Protein AF-X1N7V7-F1 (afdb_monomer_lite)

Structure (mmCIF, N/CA/C/O backbone):
data_AF-X1N7V7-F1
#
_entry.id   AF-X1N7V7-F1
#
loop_
_atom_site.group_PDB
_atom_site.id
_atom_site.type_symbol
_atom_site.label_atom_id
_atom_site.label_alt_id
_atom_site.label_comp_id
_atom_site.label_asym_id
_atom_site.label_entity_id
_atom_site.label_seq_id
_atom_site.pdbx_PDB_ins_code
_atom_site.Cartn_x
_atom_site.Cartn_y
_atom_site.Cartn_z
_atom_site.occupancy
_atom_site.B_iso_or_equiv
_atom_site.auth_seq_id
_atom_site.auth_comp_id
_atom_site.auth_asym_id
_atom_site.auth_atom_id
_atom_site.pdbx_PDB_model_num
ATOM 1 N N . ASP A 1 1 ? 6.255 -17.103 -3.321 1.00 76.69 1 ASP A N 1
ATOM 2 C CA . ASP A 1 1 ? 5.155 -18.039 -3.641 1.00 76.69 1 ASP A CA 1
ATOM 3 C C . ASP A 1 1 ? 4.016 -17.219 -4.259 1.00 76.69 1 ASP A C 1
ATOM 5 O O . ASP A 1 1 ? 3.891 -16.052 -3.914 1.00 76.69 1 ASP A O 1
ATOM 9 N N . LYS A 1 2 ? 3.243 -17.764 -5.205 1.00 82.75 2 LYS A N 1
ATOM 10 C CA . LYS A 1 2 ? 2.099 -17.070 -5.831 1.00 82.75 2 LYS A CA 1
ATOM 11 C C . LYS A 1 2 ? 0.850 -17.047 -4.941 1.00 82.75 2 LYS A C 1
ATOM 13 O O . LYS A 1 2 ? -0.044 -16.240 -5.190 1.00 82.75 2 LYS A O 1
ATOM 18 N N . ASP A 1 3 ? 0.791 -17.937 -3.947 1.00 85.50 3 ASP A N 1
ATOM 19 C CA . ASP A 1 3 ? -0.371 -18.154 -3.079 1.00 85.50 3 ASP A CA 1
ATOM 20 C C . ASP A 1 3 ? -0.226 -17.512 -1.686 1.00 85.50 3 ASP A C 1
ATOM 22 O O . ASP A 1 3 ? -1.199 -17.449 -0.930 1.00 85.50 3 ASP A O 1
ATOM 26 N N . THR A 1 4 ? 0.963 -17.002 -1.344 1.00 83.12 4 THR A N 1
ATOM 27 C CA . THR A 1 4 ? 1.256 -16.399 -0.033 1.00 83.12 4 THR A CA 1
ATOM 28 C C . THR A 1 4 ? 2.066 -15.117 -0.164 1.00 83.12 4 THR A C 1
ATOM 30 O O . THR A 1 4 ? 3.025 -15.069 -0.935 1.00 83.12 4 THR A O 1
ATOM 33 N N . TYR A 1 5 ? 1.725 -14.103 0.627 1.00 81.88 5 TYR A N 1
ATOM 34 C CA . TYR A 1 5 ? 2.574 -12.931 0.810 1.00 81.88 5 TYR A CA 1
ATOM 35 C C . TYR A 1 5 ? 3.387 -13.104 2.096 1.00 81.88 5 TYR A C 1
ATOM 37 O O . TYR A 1 5 ? 2.811 -13.330 3.162 1.00 81.88 5 TYR A O 1
ATOM 45 N N . THR A 1 6 ? 4.711 -13.039 1.990 1.00 79.56 6 THR A N 1
ATOM 46 C CA . THR A 1 6 ? 5.654 -13.205 3.104 1.00 79.56 6 THR A CA 1
ATOM 47 C C . THR A 1 6 ? 6.371 -11.894 3.402 1.00 79.56 6 THR A C 1
ATOM 49 O O . THR A 1 6 ? 6.507 -11.034 2.529 1.00 79.56 6 THR A O 1
ATOM 52 N N . ALA A 1 7 ? 6.816 -11.735 4.644 1.00 70.31 7 ALA A N 1
ATOM 53 C CA . ALA A 1 7 ? 7.707 -10.663 5.056 1.00 70.31 7 ALA A CA 1
ATOM 54 C C . ALA A 1 7 ? 8.933 -11.268 5.746 1.00 70.31 7 ALA A C 1
ATOM 56 O O . ALA A 1 7 ? 8.803 -12.187 6.555 1.00 70.31 7 ALA A O 1
ATOM 57 N N . ASP A 1 8 ? 10.114 -10.730 5.445 1.00 63.16 8 ASP A N 1
ATOM 58 C CA . ASP A 1 8 ? 11.333 -11.056 6.180 1.00 63.16 8 ASP A CA 1
ATOM 59 C C . ASP A 1 8 ? 11.318 -10.322 7.522 1.00 63.16 8 ASP A C 1
ATOM 61 O O . ASP A 1 8 ? 11.679 -9.145 7.626 1.00 63.16 8 ASP A O 1
ATOM 65 N N . ILE A 1 9 ? 10.881 -11.017 8.569 1.00 53.69 9 ILE A N 1
ATOM 66 C CA . ILE A 1 9 ? 10.891 -10.496 9.934 1.00 53.69 9 ILE A CA 1
ATOM 67 C C . ILE A 1 9 ? 12.005 -11.224 10.680 1.00 53.69 9 ILE A C 1
ATOM 69 O O . ILE A 1 9 ? 11.963 -12.430 10.886 1.00 53.69 9 ILE A O 1
ATOM 73 N N . ALA A 1 10 ? 13.043 -10.484 11.076 1.00 52.00 10 ALA A N 1
ATOM 74 C CA . ALA A 1 10 ? 14.159 -11.019 11.863 1.00 52.00 10 ALA A CA 1
ATOM 75 C C . ALA A 1 10 ? 14.875 -12.243 11.237 1.00 52.00 10 ALA A C 1
ATOM 77 O O . ALA A 1 10 ? 15.351 -13.117 11.961 1.00 52.00 10 ALA A O 1
ATOM 78 N N . LYS A 1 11 ? 15.013 -12.271 9.900 1.00 56.81 11 LYS A N 1
ATOM 79 C CA . LYS A 1 11 ? 15.622 -13.373 9.118 1.00 56.81 11 LYS A CA 1
ATOM 80 C C . LYS A 1 11 ? 14.835 -14.691 9.161 1.00 56.81 11 LYS A C 1
ATOM 82 O O . LYS A 1 11 ? 15.409 -15.757 8.937 1.00 56.81 11 LYS A O 1
ATOM 87 N N . VAL A 1 12 ? 13.542 -14.614 9.458 1.00 54.19 12 VAL A N 1
ATOM 88 C CA . VAL A 1 12 ? 12.586 -15.706 9.297 1.00 54.19 12 VAL A CA 1
ATOM 89 C C . VAL A 1 12 ? 11.527 -15.233 8.305 1.00 54.19 12 VAL A C 1
ATOM 91 O O . VAL A 1 12 ? 10.950 -14.158 8.477 1.00 54.19 12 VAL A O 1
ATOM 94 N N . GLU A 1 13 ? 11.292 -16.020 7.255 1.00 63.19 13 GLU A N 1
ATOM 95 C CA . GLU A 1 13 ? 10.166 -15.786 6.352 1.00 63.19 13 GLU A CA 1
ATOM 96 C C . GLU A 1 13 ? 8.872 -16.152 7.085 1.00 63.19 13 GLU A C 1
ATOM 98 O O . GLU A 1 13 ? 8.526 -17.330 7.206 1.00 63.19 13 GLU A O 1
ATOM 103 N N . ASP A 1 14 ? 8.151 -15.138 7.561 1.00 71.81 14 ASP A N 1
ATOM 104 C CA . ASP A 1 14 ? 6.808 -15.309 8.104 1.00 71.81 14 ASP A CA 1
ATOM 105 C C . ASP A 1 14 ? 5.765 -14.918 7.055 1.00 71.81 14 ASP A C 1
ATOM 107 O O . ASP A 1 14 ? 5.885 -13.932 6.319 1.00 71.81 14 ASP A O 1
ATOM 111 N N . TRP A 1 15 ? 4.711 -15.725 6.965 1.00 73.44 15 TRP A N 1
ATOM 112 C CA . TRP A 1 15 ? 3.574 -15.438 6.102 1.00 73.44 15 TRP A CA 1
ATOM 113 C C . TRP A 1 15 ? 2.714 -14.345 6.738 1.00 73.44 15 TRP A C 1
ATOM 115 O O . TRP A 1 15 ? 2.350 -14.422 7.907 1.00 73.44 15 TRP A O 1
ATOM 125 N N . VAL A 1 16 ? 2.361 -13.337 5.945 1.00 81.75 16 VAL A N 1
ATOM 126 C CA . VAL A 1 16 ? 1.455 -12.262 6.364 1.00 81.75 16 VAL A CA 1
ATOM 127 C C . VAL A 1 16 ? 0.010 -12.673 6.088 1.00 81.75 16 VAL A C 1
ATOM 129 O O . VAL A 1 16 ? -0.838 -12.566 6.967 1.00 81.75 16 VAL A O 1
ATOM 132 N N . PHE A 1 17 ? -0.274 -13.169 4.877 1.00 85.69 17 PHE A N 1
ATOM 133 C CA . PHE A 1 17 ? -1.587 -13.698 4.487 1.00 85.69 17 PHE A CA 1
ATOM 134 C C . PHE A 1 17 ? -1.498 -14.593 3.242 1.00 85.69 17 PHE A C 1
ATOM 136 O O . PHE A 1 17 ? -0.482 -14.617 2.533 1.00 85.69 17 PHE A O 1
ATOM 143 N N . ARG A 1 18 ? -2.574 -15.342 2.978 1.00 91.44 18 ARG A N 1
ATOM 144 C CA . ARG A 1 18 ? -2.700 -16.285 1.856 1.00 91.44 18 ARG A CA 1
ATOM 145 C C . ARG A 1 18 ? -3.931 -15.981 1.014 1.00 91.44 18 ARG A C 1
ATOM 147 O O . ARG A 1 18 ? -4.792 -15.199 1.411 1.00 91.44 18 ARG A O 1
ATOM 154 N N . THR A 1 19 ? -4.054 -16.663 -0.120 1.00 90.31 19 THR A N 1
ATOM 155 C CA . THR A 1 19 ? -5.251 -16.606 -0.979 1.00 90.31 19 THR A CA 1
ATOM 156 C C . THR A 1 19 ? -6.552 -16.969 -0.254 1.00 90.31 19 THR A C 1
ATOM 158 O O . THR A 1 19 ? -7.616 -16.534 -0.686 1.00 90.31 19 THR A O 1
ATOM 161 N N . THR A 1 20 ? -6.490 -17.720 0.850 1.00 88.75 20 THR A N 1
ATOM 162 C CA . THR A 1 20 ? -7.652 -18.074 1.683 1.00 88.75 20 THR A CA 1
ATOM 163 C C . THR A 1 20 ? -8.080 -16.985 2.667 1.00 88.75 20 THR A C 1
ATOM 165 O O . THR A 1 20 ? -9.215 -17.031 3.128 1.00 88.75 20 THR A O 1
ATOM 168 N N . ASP A 1 21 ? -7.214 -16.005 2.947 1.00 90.50 21 ASP A N 1
ATOM 169 C CA . ASP A 1 21 ? -7.359 -15.043 4.056 1.00 90.50 21 ASP A CA 1
ATOM 170 C C . ASP A 1 21 ? -7.295 -13.588 3.544 1.00 90.50 21 ASP A C 1
ATOM 172 O O . ASP A 1 21 ? -6.737 -12.690 4.175 1.00 90.50 21 ASP A O 1
ATOM 176 N N . CYS A 1 22 ? -7.781 -13.359 2.320 1.00 91.81 22 CYS A N 1
ATOM 177 C CA . CYS A 1 22 ? -7.701 -12.059 1.645 1.00 91.81 22 CYS A CA 1
ATOM 178 C C . CYS A 1 22 ? -8.808 -11.067 2.050 1.00 91.81 22 CYS A C 1
ATOM 180 O O . CYS A 1 22 ? -8.773 -9.913 1.622 1.00 91.81 22 CYS A O 1
ATOM 182 N N . ASP A 1 23 ? -9.772 -11.476 2.876 1.00 89.12 23 ASP A N 1
ATOM 183 C CA . ASP A 1 23 ? -10.844 -10.622 3.409 1.00 89.12 23 ASP A CA 1
ATOM 184 C C . ASP A 1 23 ? -10.307 -9.466 4.268 1.00 89.12 23 ASP A C 1
ATOM 186 O O . ASP A 1 23 ? -10.900 -8.387 4.299 1.00 89.12 23 ASP A O 1
ATOM 190 N N . ILE A 1 24 ? -9.116 -9.626 4.853 1.00 88.12 24 ILE A N 1
ATOM 191 C CA . ILE A 1 24 ? -8.388 -8.552 5.548 1.00 88.12 24 ILE A CA 1
ATOM 192 C C . ILE A 1 24 ? -8.098 -7.331 4.646 1.00 88.12 24 ILE A C 1
ATOM 194 O O . ILE A 1 24 ? -7.828 -6.237 5.147 1.00 88.12 24 ILE A O 1
ATOM 198 N N . LEU A 1 25 ? -8.141 -7.506 3.318 1.00 94.06 25 LEU A N 1
ATOM 199 C CA . LEU A 1 25 ? -7.915 -6.466 2.307 1.00 94.06 25 LEU A CA 1
ATOM 200 C C . LEU A 1 25 ? -9.215 -5.957 1.659 1.00 94.06 25 LEU A C 1
ATOM 202 O O . LEU A 1 25 ? -9.161 -5.146 0.729 1.00 94.06 25 LEU A O 1
ATOM 206 N N . ALA A 1 26 ? -10.383 -6.378 2.149 1.00 90.31 26 ALA A N 1
ATOM 207 C CA . ALA A 1 26 ? -11.662 -5.877 1.665 1.00 90.31 26 ALA A CA 1
ATOM 208 C C . ALA A 1 26 ? -11.757 -4.344 1.804 1.00 90.31 26 ALA A C 1
ATOM 210 O O . ALA A 1 26 ? -11.342 -3.754 2.806 1.00 90.31 26 ALA A O 1
ATOM 211 N N . GLY A 1 27 ? -12.282 -3.674 0.775 1.00 91.69 27 GLY A N 1
ATOM 212 C CA . GLY A 1 27 ? -12.404 -2.214 0.744 1.00 91.69 27 GLY A CA 1
ATOM 213 C C . GLY A 1 27 ? -11.070 -1.464 0.616 1.00 91.69 27 GLY A C 1
ATOM 214 O O . GLY A 1 27 ? -11.025 -0.259 0.867 1.00 91.69 27 GLY A O 1
ATOM 215 N N . ARG A 1 28 ? -9.971 -2.140 0.254 1.00 94.06 28 ARG A N 1
ATOM 216 C CA . ARG A 1 28 ? -8.642 -1.523 0.098 1.00 94.06 28 ARG A CA 1
ATOM 217 C C . ARG A 1 28 ? -8.187 -1.481 -1.359 1.00 94.06 28 ARG A C 1
ATOM 219 O O . ARG A 1 28 ? -8.555 -2.330 -2.165 1.00 94.06 28 ARG A O 1
ATOM 226 N N . ILE A 1 29 ? -7.342 -0.498 -1.669 1.00 96.38 29 ILE A N 1
ATOM 227 C CA . ILE A 1 29 ? -6.430 -0.555 -2.815 1.00 96.38 29 ILE A CA 1
ATOM 228 C C . ILE A 1 29 ? -5.146 -1.218 -2.314 1.00 96.38 29 ILE A C 1
ATOM 230 O O . ILE A 1 29 ? -4.542 -0.723 -1.360 1.00 96.38 29 ILE A O 1
ATOM 234 N N . THR A 1 30 ? -4.727 -2.315 -2.937 1.00 96.56 30 THR A N 1
ATOM 235 C CA . THR A 1 30 ? -3.559 -3.093 -2.505 1.00 96.56 30 THR A CA 1
ATOM 236 C C . THR A 1 30 ? -2.459 -3.055 -3.556 1.00 96.56 30 THR A C 1
ATOM 238 O O . THR A 1 30 ? -2.687 -3.379 -4.716 1.00 96.56 30 THR A O 1
ATOM 241 N N . TYR A 1 31 ? -1.241 -2.717 -3.140 1.00 96.69 31 TYR A N 1
ATOM 242 C CA . TYR A 1 31 ? -0.038 -2.869 -3.952 1.00 96.69 31 TYR A CA 1
ATOM 243 C C . TYR A 1 31 ? 0.912 -3.853 -3.277 1.00 96.69 31 TYR A C 1
ATOM 245 O O . TYR A 1 31 ? 1.258 -3.653 -2.113 1.00 96.69 31 TYR A O 1
ATOM 253 N N . LEU A 1 32 ? 1.331 -4.894 -3.998 1.00 94.94 32 LEU A N 1
ATOM 254 C CA . LEU A 1 32 ? 2.338 -5.847 -3.531 1.00 94.94 32 LEU A CA 1
ATOM 255 C C . LEU A 1 32 ? 3.550 -5.803 -4.468 1.00 94.94 32 LEU A C 1
ATOM 257 O O . LEU A 1 32 ? 3.508 -6.337 -5.579 1.00 94.94 32 LEU A O 1
ATOM 261 N N . LEU A 1 33 ? 4.648 -5.202 -4.002 1.00 93.38 33 LEU A N 1
ATOM 262 C CA . LEU A 1 33 ? 5.953 -5.275 -4.664 1.00 93.38 33 LEU A CA 1
ATOM 263 C C . LEU A 1 33 ? 6.592 -6.636 -4.362 1.00 93.38 33 LEU A C 1
ATOM 265 O O . LEU A 1 33 ? 7.478 -6.762 -3.524 1.00 93.38 33 LEU A O 1
ATOM 269 N N . SER A 1 34 ? 6.061 -7.685 -4.983 1.00 89.94 34 SER A N 1
ATOM 270 C CA . SER A 1 34 ? 6.563 -9.046 -4.819 1.00 89.94 34 SER A CA 1
ATOM 271 C C . SER A 1 34 ? 6.215 -9.914 -6.025 1.00 89.94 34 SER A C 1
ATOM 273 O O . SER A 1 34 ? 5.196 -9.712 -6.700 1.00 89.94 34 SER A O 1
ATOM 275 N N . CYS A 1 35 ? 7.085 -10.887 -6.288 1.00 92.94 35 CYS A N 1
ATOM 276 C CA . CYS A 1 35 ? 7.010 -11.794 -7.424 1.00 92.94 35 CYS A CA 1
ATOM 277 C C . CYS A 1 35 ? 5.688 -12.562 -7.456 1.00 92.94 35 CYS A C 1
ATOM 279 O O . CYS A 1 35 ? 5.247 -13.086 -6.435 1.00 92.94 35 CYS A O 1
ATOM 281 N N . LEU A 1 36 ? 5.118 -12.727 -8.654 1.00 95.12 36 LEU A N 1
ATOM 282 C CA . LEU A 1 36 ? 3.989 -13.629 -8.934 1.00 95.12 36 LEU A CA 1
ATOM 283 C C . LEU A 1 36 ? 2.695 -13.334 -8.161 1.00 95.12 36 LEU A C 1
ATOM 285 O O . LEU A 1 36 ? 1.718 -14.072 -8.307 1.00 95.12 36 LEU A O 1
ATOM 289 N N . THR A 1 37 ? 2.650 -12.268 -7.363 1.00 95.81 37 THR A N 1
ATOM 290 C CA . THR A 1 37 ? 1.481 -11.944 -6.544 1.00 95.81 37 THR A CA 1
ATOM 291 C C . THR A 1 37 ? 0.251 -11.666 -7.404 1.00 95.81 37 THR A C 1
ATOM 293 O O . THR A 1 37 ? -0.861 -11.963 -6.981 1.00 95.81 37 THR A O 1
ATOM 296 N N . ALA A 1 38 ? 0.411 -11.215 -8.651 1.00 97.06 38 ALA A N 1
ATOM 297 C CA . ALA A 1 38 ? -0.727 -10.971 -9.535 1.00 97.06 38 ALA A CA 1
ATOM 298 C C . ALA A 1 38 ? -1.298 -12.249 -10.176 1.00 97.06 38 ALA A C 1
ATOM 300 O O . ALA A 1 38 ? -2.309 -12.171 -10.870 1.00 97.06 38 ALA A O 1
ATOM 301 N N . VAL A 1 39 ? -0.671 -13.415 -9.968 1.00 97.06 39 VAL A N 1
ATOM 302 C CA . VAL A 1 39 ? -1.127 -14.689 -10.549 1.00 97.06 39 VAL A CA 1
ATOM 303 C C . VAL A 1 39 ? -2.336 -15.236 -9.790 1.00 97.06 39 VAL A C 1
ATOM 305 O O . VAL A 1 39 ? -3.367 -15.480 -10.407 1.00 97.06 39 VAL A O 1
ATOM 308 N N . ASN A 1 40 ? -2.219 -15.406 -8.467 1.00 96.88 40 ASN A N 1
ATOM 309 C CA . ASN A 1 40 ? -3.276 -15.993 -7.633 1.00 96.88 40 ASN A CA 1
ATOM 310 C C . ASN A 1 40 ? -3.741 -15.046 -6.515 1.00 96.88 40 ASN A C 1
ATOM 312 O O . ASN A 1 40 ? -4.946 -14.865 -6.341 1.00 96.88 40 ASN A O 1
ATOM 316 N N . LEU A 1 41 ? -2.814 -14.403 -5.793 1.00 95.62 41 LEU A N 1
ATOM 317 C CA . LEU A 1 41 ? -3.152 -13.465 -4.713 1.00 95.62 41 LEU A CA 1
ATOM 318 C C . LEU A 1 41 ? -3.950 -12.254 -5.198 1.00 95.62 41 LEU A C 1
ATOM 320 O O . LEU A 1 41 ? -4.987 -11.956 -4.623 1.00 95.62 41 LEU A O 1
ATOM 324 N N . GLY A 1 42 ? -3.518 -11.579 -6.263 1.00 97.38 42 GLY A N 1
ATOM 325 C CA . GLY A 1 42 ? -4.223 -10.426 -6.828 1.00 97.38 42 GLY A CA 1
ATOM 326 C C . GLY A 1 42 ? -5.695 -10.733 -7.132 1.00 97.38 42 GLY A C 1
ATOM 327 O O . GLY A 1 42 ? -6.573 -10.043 -6.611 1.00 97.38 42 GLY A O 1
ATOM 328 N N . PRO A 1 43 ? -5.999 -11.796 -7.903 1.00 98.44 43 PRO A N 1
ATOM 329 C CA . PRO A 1 43 ? -7.373 -12.247 -8.111 1.00 98.44 43 PRO A CA 1
ATOM 330 C C . PRO A 1 43 ? -8.120 -12.602 -6.817 1.00 98.44 43 PRO A C 1
ATOM 332 O O . PRO A 1 43 ? -9.287 -12.234 -6.684 1.00 98.44 43 PRO A O 1
ATOM 335 N N . ALA A 1 44 ? -7.470 -13.272 -5.858 1.00 97.50 44 ALA A N 1
ATOM 336 C CA . ALA A 1 44 ? -8.080 -13.618 -4.571 1.00 97.50 44 ALA A CA 1
ATOM 337 C C . ALA A 1 44 ? -8.443 -12.375 -3.736 1.00 97.50 44 ALA A C 1
ATOM 339 O O . ALA A 1 44 ? -9.518 -12.332 -3.146 1.00 97.50 44 ALA A O 1
ATOM 340 N N . ILE A 1 45 ? -7.605 -11.334 -3.753 1.00 97.62 45 ILE A N 1
ATOM 341 C CA . ILE A 1 45 ? -7.861 -10.043 -3.095 1.00 97.62 45 ILE A CA 1
ATOM 342 C C . ILE A 1 45 ? -9.103 -9.373 -3.679 1.00 97.62 45 ILE A C 1
ATOM 344 O O . ILE A 1 45 ? -9.980 -8.941 -2.932 1.00 97.62 45 ILE A O 1
ATOM 348 N N . ILE A 1 46 ? -9.212 -9.319 -5.009 1.00 98.19 46 ILE A N 1
ATOM 349 C CA . ILE A 1 46 ? -10.395 -8.749 -5.667 1.00 98.19 46 ILE A CA 1
ATOM 350 C C . ILE A 1 46 ? -11.646 -9.578 -5.346 1.00 98.19 46 ILE A C 1
ATOM 352 O O . ILE A 1 46 ? -12.682 -9.016 -4.995 1.00 98.19 46 ILE A O 1
ATOM 356 N N . ALA A 1 47 ? -11.551 -10.910 -5.397 1.00 96.56 47 ALA A N 1
ATOM 357 C CA . ALA A 1 47 ? -12.659 -11.802 -5.054 1.00 96.56 47 ALA A CA 1
ATOM 358 C C . ALA A 1 47 ? -13.117 -11.660 -3.589 1.00 96.56 47 ALA A C 1
ATOM 360 O O . ALA A 1 47 ? -14.306 -11.802 -3.310 1.00 96.56 47 ALA A O 1
ATOM 361 N N . ALA A 1 48 ? -12.200 -11.338 -2.674 1.00 94.38 48 ALA A N 1
ATOM 362 C CA . ALA A 1 48 ? -12.486 -11.091 -1.262 1.00 94.38 48 ALA A CA 1
ATOM 363 C C . ALA A 1 48 ? -13.017 -9.670 -0.968 1.00 94.38 48 ALA A C 1
ATOM 365 O O . ALA A 1 48 ? -13.249 -9.329 0.189 1.00 94.38 48 ALA A O 1
ATOM 366 N N . GLY A 1 49 ? -13.236 -8.839 -1.994 1.00 93.06 49 GLY A N 1
ATOM 367 C CA . GLY A 1 49 ? -13.815 -7.499 -1.854 1.00 93.06 49 GLY A CA 1
ATOM 368 C C . GLY A 1 49 ? -12.801 -6.353 -1.831 1.00 93.06 49 GLY A C 1
ATOM 369 O O . GLY A 1 49 ? -13.156 -5.240 -1.438 1.00 93.06 49 GLY A O 1
ATOM 370 N N . GLY A 1 50 ? -11.547 -6.585 -2.229 1.00 96.62 50 GLY A N 1
ATOM 371 C CA . GLY A 1 50 ? -10.590 -5.510 -2.499 1.00 96.62 50 GLY A CA 1
ATOM 372 C C . GLY A 1 50 ? -11.077 -4.593 -3.631 1.00 96.62 50 GLY A C 1
ATOM 373 O O . GLY A 1 50 ? -11.656 -5.059 -4.611 1.00 96.62 50 GLY A O 1
ATOM 374 N N . ILE A 1 51 ? -10.840 -3.284 -3.506 1.00 97.00 51 ILE A N 1
ATOM 375 C CA . ILE A 1 51 ? -11.264 -2.278 -4.498 1.00 97.00 51 ILE A CA 1
ATOM 376 C C . ILE A 1 51 ? -10.444 -2.429 -5.780 1.00 97.00 51 ILE A C 1
ATOM 378 O O . ILE A 1 51 ? -10.984 -2.500 -6.884 1.00 97.00 51 ILE A O 1
ATOM 382 N N . ALA A 1 52 ? -9.125 -2.458 -5.619 1.00 98.25 52 ALA A N 1
ATOM 383 C CA . ALA A 1 52 ? -8.174 -2.571 -6.709 1.00 98.25 52 ALA A CA 1
ATOM 384 C C . ALA A 1 52 ? -6.881 -3.211 -6.212 1.00 98.25 52 ALA A C 1
ATOM 386 O O . ALA A 1 52 ? -6.531 -3.114 -5.034 1.00 98.25 52 ALA A O 1
ATOM 387 N N . TYR A 1 53 ? -6.156 -3.835 -7.126 1.00 98.38 53 TYR A N 1
ATOM 388 C CA . TYR A 1 53 ? -4.890 -4.492 -6.848 1.00 98.38 53 TYR A CA 1
ATOM 389 C C . TYR A 1 53 ? -3.859 -4.118 -7.914 1.00 98.38 53 TYR A C 1
ATOM 391 O O . TYR A 1 53 ? -4.209 -4.030 -9.090 1.00 98.38 53 TYR A O 1
ATOM 399 N N . ALA A 1 54 ? -2.596 -3.957 -7.518 1.00 98.31 54 ALA A N 1
ATOM 400 C CA . ALA A 1 54 ? -1.457 -3.900 -8.424 1.00 98.31 54 ALA A CA 1
ATOM 401 C C . ALA A 1 54 ? -0.275 -4.749 -7.918 1.00 98.31 54 ALA A C 1
ATOM 403 O O . ALA A 1 54 ? -0.007 -4.816 -6.716 1.00 98.31 54 ALA A O 1
ATOM 404 N N . GLY A 1 55 ? 0.452 -5.373 -8.841 1.00 97.38 55 GLY A N 1
ATOM 405 C CA . GLY A 1 55 ? 1.650 -6.171 -8.564 1.00 97.38 55 GLY A CA 1
ATOM 406 C C . GLY A 1 55 ? 2.110 -6.929 -9.807 1.00 97.38 55 GLY A C 1
ATOM 407 O O . GLY A 1 55 ? 1.713 -6.584 -10.916 1.00 97.38 55 GLY A O 1
ATOM 408 N N . TYR A 1 56 ? 2.938 -7.962 -9.657 1.00 97.31 56 TYR A N 1
ATOM 409 C CA . TYR A 1 56 ? 3.618 -8.589 -10.800 1.00 97.31 56 TYR A CA 1
ATOM 410 C C . TYR A 1 56 ? 3.099 -10.000 -11.083 1.00 97.31 56 TYR A C 1
ATOM 412 O O . TYR A 1 56 ? 2.980 -10.830 -10.179 1.00 97.31 56 TYR A O 1
ATOM 420 N N . ASN A 1 57 ? 2.787 -10.288 -12.352 1.00 97.19 57 ASN A N 1
ATOM 421 C CA . ASN A 1 57 ? 2.308 -11.611 -12.792 1.00 97.19 57 ASN A CA 1
ATOM 422 C C . ASN A 1 57 ? 3.449 -12.575 -13.170 1.00 97.19 57 ASN A C 1
ATOM 424 O O . ASN A 1 57 ? 3.212 -13.746 -13.471 1.00 97.19 57 ASN A O 1
ATOM 428 N N . ARG A 1 58 ? 4.691 -12.090 -13.126 1.00 95.69 58 ARG A N 1
ATOM 429 C CA . ARG A 1 58 ? 5.930 -12.862 -13.245 1.00 95.69 58 ARG A CA 1
ATOM 430 C C . ARG A 1 58 ? 6.877 -12.482 -12.107 1.00 95.69 58 ARG A C 1
ATOM 432 O O . ARG A 1 58 ? 6.522 -11.690 -11.233 1.00 95.69 58 ARG A O 1
ATOM 439 N N . THR A 1 59 ? 8.062 -13.085 -12.087 1.00 94.12 59 THR A N 1
ATOM 440 C CA . THR A 1 59 ? 9.152 -12.663 -11.199 1.00 94.12 59 THR A CA 1
ATOM 441 C C . THR A 1 59 ? 9.470 -11.197 -11.454 1.00 94.12 59 THR A C 1
ATOM 443 O O . THR A 1 59 ? 9.666 -10.831 -12.611 1.00 94.12 59 THR A O 1
ATOM 446 N N . TRP A 1 60 ? 9.498 -10.404 -10.387 1.00 94.50 60 TRP A N 1
ATOM 447 C CA . TRP A 1 60 ? 10.007 -9.040 -10.411 1.00 94.50 60 TRP A CA 1
ATOM 448 C C . TRP A 1 60 ? 11.513 -9.079 -10.165 1.00 94.50 60 TRP A C 1
ATOM 450 O O . TRP A 1 60 ? 11.961 -9.765 -9.239 1.00 94.50 60 TRP A O 1
ATOM 460 N N . TRP A 1 61 ? 12.280 -8.400 -11.007 1.00 93.25 61 TRP A N 1
ATOM 461 C CA . TRP A 1 61 ? 13.734 -8.408 -10.968 1.00 93.25 61 TRP A CA 1
ATOM 462 C C . TRP A 1 61 ? 14.290 -7.055 -10.538 1.00 93.25 61 TRP A C 1
ATOM 464 O O . TRP A 1 61 ? 13.644 -6.018 -10.589 1.00 93.25 61 TRP A O 1
ATOM 474 N N . TRP A 1 62 ? 15.529 -7.083 -10.074 1.00 91.00 62 TRP A N 1
ATOM 475 C CA . TRP A 1 62 ? 16.337 -5.893 -9.882 1.00 91.00 62 TRP A CA 1
ATOM 476 C C . TRP A 1 62 ? 17.803 -6.303 -9.916 1.00 91.00 62 TRP A C 1
ATOM 478 O O . TRP A 1 62 ? 18.142 -7.473 -9.716 1.00 91.00 62 TRP A O 1
ATOM 488 N N . ALA A 1 63 ? 18.666 -5.340 -10.209 1.00 90.56 63 ALA A N 1
ATOM 489 C CA . ALA A 1 63 ? 20.108 -5.516 -10.204 1.00 90.56 63 ALA A CA 1
ATOM 490 C C . ALA A 1 63 ? 20.731 -4.527 -9.219 1.00 90.56 63 ALA A C 1
ATOM 492 O O . ALA A 1 63 ? 20.194 -3.446 -9.010 1.00 90.56 63 ALA A O 1
ATOM 493 N N . THR A 1 64 ? 21.864 -4.891 -8.638 1.00 87.81 64 THR A N 1
ATOM 494 C CA . THR A 1 64 ? 22.640 -4.063 -7.708 1.00 87.81 64 THR A CA 1
ATOM 495 C C . THR A 1 64 ? 24.116 -4.250 -8.033 1.00 87.81 64 THR A C 1
ATOM 497 O O . THR A 1 64 ? 24.499 -5.261 -8.634 1.00 87.81 64 THR A O 1
ATOM 500 N N . GLU A 1 65 ? 24.946 -3.274 -7.684 1.00 83.50 65 GLU A N 1
ATOM 501 C CA . GLU A 1 65 ? 26.393 -3.454 -7.697 1.00 83.50 65 GLU A CA 1
ATOM 502 C C . GLU A 1 65 ? 26.763 -4.618 -6.760 1.00 83.50 65 GLU A C 1
ATOM 504 O O . GLU A 1 65 ? 26.243 -4.711 -5.652 1.00 83.50 65 GLU A O 1
ATOM 509 N N . ASP A 1 66 ? 27.638 -5.519 -7.215 1.00 67.12 66 ASP A N 1
ATOM 510 C CA . ASP A 1 66 ? 27.992 -6.759 -6.513 1.00 67.12 66 ASP A CA 1
ATOM 511 C C . ASP A 1 66 ? 28.666 -6.455 -5.163 1.00 67.12 66 ASP A C 1
ATOM 513 O O . ASP A 1 66 ? 29.887 -6.293 -5.059 1.00 67.12 66 ASP A O 1
ATOM 517 N N . LYS A 1 67 ? 27.849 -6.306 -4.118 1.00 57.94 67 LYS A N 1
ATOM 518 C CA . LYS A 1 67 ? 28.288 -6.163 -2.734 1.00 57.94 67 LYS A CA 1
ATOM 519 C C . LYS A 1 67 ? 27.496 -7.122 -1.853 1.00 57.94 67 LYS A C 1
ATOM 521 O O . LYS A 1 67 ? 26.278 -7.215 -1.983 1.00 57.94 67 LYS A O 1
ATOM 526 N N . PRO A 1 68 ? 28.171 -7.821 -0.925 1.00 53.50 68 PRO A N 1
ATOM 527 C CA . PRO A 1 68 ? 27.548 -8.832 -0.071 1.00 53.50 68 PRO A CA 1
ATOM 528 C C . PRO A 1 68 ? 26.504 -8.269 0.909 1.00 53.50 68 PRO A C 1
ATOM 530 O O . PRO A 1 68 ? 25.869 -9.037 1.627 1.00 53.50 68 PRO A O 1
ATOM 533 N N . GLU A 1 69 ? 26.313 -6.950 0.951 1.00 53.22 69 GLU A N 1
ATOM 534 C CA . GLU A 1 69 ? 25.463 -6.263 1.912 1.00 53.22 69 GLU A CA 1
ATOM 535 C C . GLU A 1 69 ? 24.640 -5.196 1.171 1.00 53.22 69 GLU A C 1
ATOM 537 O O . GLU A 1 69 ? 25.192 -4.273 0.570 1.00 53.22 69 GLU A O 1
ATOM 542 N N . ILE A 1 70 ? 23.307 -5.331 1.220 1.00 58.19 70 ILE A N 1
ATOM 543 C CA . ILE A 1 70 ? 22.305 -4.344 0.769 1.00 58.19 70 ILE A CA 1
ATOM 544 C C . ILE A 1 70 ? 22.337 -3.139 1.736 1.00 58.19 70 ILE A C 1
ATOM 546 O O . ILE A 1 70 ? 21.360 -2.823 2.408 1.00 58.19 70 ILE A O 1
ATOM 550 N N . GLU A 1 71 ? 23.506 -2.528 1.918 1.00 59.19 71 GLU A N 1
ATOM 551 C CA . GLU A 1 71 ? 23.721 -1.412 2.849 1.00 59.19 71 GLU A CA 1
ATOM 552 C C . GLU A 1 71 ? 23.678 -0.056 2.149 1.00 59.19 71 GLU A C 1
ATOM 554 O O . GLU A 1 71 ? 23.429 0.966 2.788 1.00 59.19 71 GLU A O 1
ATOM 559 N N . LYS A 1 72 ? 23.902 -0.029 0.832 1.00 68.31 72 LYS A N 1
ATOM 560 C CA . LYS A 1 72 ? 23.830 1.208 0.060 1.00 68.31 72 LYS A CA 1
ATOM 561 C C . LYS A 1 72 ? 22.374 1.550 -0.227 1.00 68.31 72 LYS A C 1
ATOM 563 O O . LYS A 1 72 ? 21.598 0.671 -0.601 1.00 68.31 72 LYS A O 1
ATOM 568 N N . ASP A 1 73 ? 22.025 2.829 -0.089 1.00 80.06 73 ASP A N 1
ATOM 569 C CA . ASP A 1 73 ? 20.736 3.324 -0.559 1.00 80.06 73 ASP A CA 1
ATOM 570 C C . ASP A 1 73 ? 20.584 2.931 -2.043 1.00 80.06 73 ASP A C 1
ATOM 572 O O . ASP A 1 73 ? 21.437 3.292 -2.862 1.00 80.06 73 ASP A O 1
ATOM 576 N N . PRO A 1 74 ? 19.543 2.170 -2.418 1.00 78.88 74 PRO A N 1
ATOM 577 C CA . PRO A 1 74 ? 19.354 1.719 -3.792 1.00 78.88 74 PRO A CA 1
ATOM 578 C C . PRO A 1 74 ? 19.127 2.867 -4.787 1.00 78.88 74 PRO A C 1
ATOM 580 O O . PRO A 1 74 ? 19.263 2.655 -5.989 1.00 78.88 74 PRO A O 1
ATOM 583 N N . TYR A 1 75 ? 18.827 4.086 -4.327 1.00 81.62 75 TYR A N 1
ATOM 584 C CA . TYR A 1 75 ? 18.821 5.283 -5.175 1.00 81.62 75 TYR A CA 1
ATOM 585 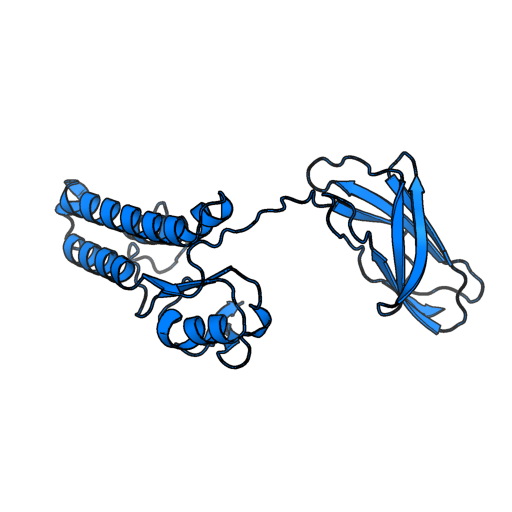C C . TYR A 1 75 ? 20.218 5.842 -5.467 1.00 81.62 75 TYR A C 1
ATOM 587 O O . TYR A 1 75 ? 20.357 6.691 -6.345 1.00 81.62 75 TYR A O 1
ATOM 595 N N . GLU A 1 76 ? 21.239 5.386 -4.745 1.00 83.25 76 GLU A N 1
ATOM 596 C CA . GLU A 1 76 ? 22.649 5.674 -5.010 1.00 83.25 76 GLU A CA 1
ATOM 597 C C . GLU A 1 76 ? 23.362 4.498 -5.700 1.00 83.25 76 GLU A C 1
ATOM 599 O O . GLU A 1 76 ? 24.530 4.616 -6.093 1.00 83.25 76 GLU A O 1
ATOM 604 N N . ASP A 1 77 ? 22.707 3.339 -5.818 1.00 86.31 77 ASP A N 1
ATOM 605 C CA . ASP A 1 77 ? 23.210 2.193 -6.570 1.00 86.31 77 ASP A CA 1
ATOM 606 C C . ASP A 1 77 ? 22.917 2.371 -8.060 1.00 86.31 77 ASP A C 1
ATOM 608 O O . ASP A 1 77 ? 21.774 2.497 -8.501 1.00 86.31 77 ASP A O 1
ATOM 612 N N . TRP A 1 78 ? 23.995 2.340 -8.838 1.00 85.88 78 TRP A N 1
ATOM 613 C CA . TRP A 1 78 ? 23.959 2.574 -10.269 1.00 85.88 78 TRP A CA 1
ATOM 614 C C . TRP A 1 78 ? 23.027 1.593 -10.992 1.00 85.88 78 TRP A C 1
ATOM 616 O O . TRP A 1 78 ? 22.279 2.013 -11.868 1.00 85.88 78 TRP A O 1
ATOM 626 N N . TYR A 1 79 ? 23.002 0.313 -10.633 1.00 91.06 79 TYR A N 1
ATOM 627 C CA . TYR A 1 79 ? 22.149 -0.683 -11.282 1.00 91.06 79 TYR A CA 1
ATOM 628 C C . TYR A 1 79 ? 20.719 -0.699 -10.727 1.00 91.06 79 TYR A C 1
ATOM 630 O O . TYR A 1 79 ? 19.783 -0.917 -11.501 1.00 91.06 79 TYR A O 1
ATOM 638 N N . ALA A 1 80 ? 20.538 -0.439 -9.429 1.00 91.06 80 ALA A N 1
ATOM 639 C CA . ALA A 1 80 ? 19.242 -0.600 -8.761 1.00 91.06 80 ALA A CA 1
ATOM 640 C C . ALA A 1 80 ? 18.288 0.583 -8.958 1.00 91.06 80 ALA A C 1
ATOM 642 O O . ALA A 1 80 ? 17.067 0.388 -8.973 1.00 91.06 80 ALA A O 1
ATOM 643 N N . GLU A 1 81 ? 18.829 1.793 -9.127 1.00 91.75 81 GLU A N 1
ATOM 644 C CA . GLU A 1 81 ? 18.066 3.044 -9.091 1.00 91.75 81 GLU A CA 1
ATOM 645 C C . GLU A 1 81 ? 16.837 3.014 -10.012 1.00 91.75 81 GLU A C 1
ATOM 647 O O . GLU A 1 81 ? 15.735 3.379 -9.594 1.00 91.75 81 GLU A O 1
ATOM 652 N N . GLY A 1 82 ? 17.001 2.528 -11.245 1.00 94.12 82 GLY A N 1
ATOM 653 C CA . GLY A 1 82 ? 15.918 2.496 -12.225 1.00 94.12 82 GLY A CA 1
ATOM 654 C C . GLY A 1 82 ? 14.761 1.577 -11.850 1.00 94.12 82 GLY A C 1
ATOM 655 O O . GLY A 1 82 ? 13.602 1.948 -12.036 1.00 94.12 82 GLY A O 1
ATOM 656 N N . TYR A 1 83 ? 15.056 0.419 -11.258 1.00 95.81 83 TYR A N 1
ATOM 657 C CA . TYR A 1 83 ? 14.035 -0.531 -10.817 1.00 95.81 83 TYR A CA 1
ATOM 658 C C . TYR A 1 83 ? 13.204 0.053 -9.679 1.00 95.81 83 TYR A C 1
ATOM 660 O O . TYR A 1 83 ? 11.974 0.021 -9.738 1.00 95.81 83 TYR A O 1
ATOM 668 N N . LEU A 1 84 ? 13.867 0.630 -8.670 1.00 93.06 84 LEU A N 1
ATOM 669 C CA . LEU A 1 84 ? 13.169 1.135 -7.490 1.00 93.06 84 LEU A CA 1
ATOM 670 C C . LEU A 1 84 ? 12.468 2.467 -7.730 1.00 93.06 84 LEU A C 1
ATOM 672 O O . LEU A 1 84 ? 11.368 2.661 -7.212 1.00 93.06 84 LEU A O 1
ATOM 676 N N . ARG A 1 85 ? 13.041 3.380 -8.527 1.00 94.12 85 ARG A N 1
ATOM 677 C CA . ARG A 1 85 ? 12.315 4.593 -8.938 1.00 94.12 85 ARG A CA 1
ATOM 678 C C . ARG A 1 85 ? 11.044 4.226 -9.686 1.00 94.12 85 ARG A C 1
ATOM 680 O O . ARG A 1 85 ? 9.978 4.735 -9.341 1.00 94.12 85 ARG A O 1
ATOM 687 N N . ALA A 1 86 ? 11.141 3.298 -10.635 1.00 96.94 86 ALA A N 1
ATOM 688 C CA . ALA A 1 86 ? 9.989 2.877 -11.409 1.00 96.94 86 ALA A CA 1
ATOM 689 C C . ALA A 1 86 ? 8.933 2.175 -10.548 1.00 96.94 86 ALA A C 1
ATOM 691 O O . ALA A 1 86 ? 7.768 2.565 -10.600 1.00 96.94 86 ALA A O 1
ATOM 692 N N . SER A 1 87 ? 9.304 1.212 -9.697 1.00 96.12 87 SER A N 1
ATOM 693 C CA . SER A 1 87 ? 8.339 0.521 -8.829 1.00 96.12 87 SER A CA 1
ATOM 694 C C . SER A 1 87 ? 7.703 1.439 -7.777 1.00 96.12 87 SER A C 1
ATOM 696 O O . SER A 1 87 ? 6.563 1.203 -7.367 1.00 96.12 87 SER A O 1
ATOM 698 N N . ASN A 1 88 ? 8.411 2.484 -7.331 1.00 95.69 88 ASN A N 1
ATOM 699 C CA . ASN A 1 88 ? 7.916 3.420 -6.318 1.00 95.69 88 ASN A CA 1
ATOM 700 C C . ASN A 1 88 ? 7.003 4.517 -6.875 1.00 95.69 88 ASN A C 1
ATOM 702 O O . ASN A 1 88 ? 6.265 5.124 -6.097 1.00 95.69 88 ASN A O 1
ATOM 706 N N . GLU A 1 89 ? 6.942 4.727 -8.194 1.00 96.81 89 GLU A N 1
ATOM 707 C CA . GLU A 1 89 ? 5.925 5.607 -8.786 1.00 96.81 89 GLU A CA 1
ATOM 708 C C . GLU A 1 89 ? 4.496 5.152 -8.444 1.00 96.81 89 GLU A C 1
ATOM 710 O O . GLU A 1 89 ? 3.615 6.002 -8.286 1.00 96.81 89 GLU A O 1
ATOM 715 N N . LEU A 1 90 ? 4.264 3.848 -8.235 1.00 96.31 90 LEU A N 1
ATOM 716 C CA . LEU A 1 90 ? 2.940 3.318 -7.907 1.00 96.31 90 LEU A CA 1
ATOM 717 C C . LEU A 1 90 ? 2.426 3.842 -6.555 1.00 96.31 90 LEU A C 1
ATOM 719 O O . LEU A 1 90 ? 1.440 4.590 -6.542 1.00 96.31 90 LEU A O 1
ATOM 723 N N . PRO A 1 91 ? 3.074 3.528 -5.411 1.00 94.88 91 PRO A N 1
ATOM 724 C CA . PRO A 1 91 ? 2.636 4.044 -4.118 1.00 94.88 91 PRO A CA 1
ATOM 725 C C . PRO A 1 91 ? 2.711 5.574 -4.058 1.00 94.88 91 PRO A C 1
ATOM 727 O O . PRO A 1 91 ? 1.802 6.200 -3.513 1.00 94.88 91 PRO A O 1
ATOM 730 N N . MET A 1 92 ? 3.726 6.204 -4.665 1.00 91.88 92 MET A N 1
ATOM 731 C CA . MET A 1 92 ? 3.865 7.665 -4.644 1.00 91.88 92 MET A CA 1
ATOM 732 C C . MET A 1 92 ? 2.721 8.376 -5.371 1.00 91.88 92 MET A C 1
ATOM 734 O O . MET A 1 92 ? 2.237 9.407 -4.900 1.00 91.88 92 MET A O 1
ATOM 738 N N . THR A 1 93 ? 2.262 7.840 -6.501 1.00 94.06 93 THR A N 1
ATOM 739 C CA . THR A 1 93 ? 1.136 8.416 -7.249 1.00 94.06 93 THR A CA 1
ATOM 740 C C . THR A 1 93 ? -0.172 8.268 -6.488 1.00 94.06 93 THR A C 1
ATOM 742 O O . THR A 1 93 ? -0.937 9.231 -6.405 1.00 94.06 93 THR A O 1
ATOM 745 N N . LEU A 1 94 ? -0.406 7.103 -5.880 1.00 93.38 94 LEU A N 1
ATOM 746 C CA . LEU A 1 94 ? -1.590 6.864 -5.057 1.00 93.38 94 LEU A CA 1
ATOM 747 C C . LEU A 1 94 ? -1.637 7.797 -3.836 1.00 93.38 94 LEU A C 1
ATOM 749 O O . LEU A 1 94 ? -2.671 8.412 -3.583 1.00 93.38 94 LEU A O 1
ATOM 753 N N . ILE A 1 95 ? -0.515 7.973 -3.125 1.00 89.06 95 ILE A N 1
ATOM 754 C CA . ILE A 1 95 ? -0.400 8.898 -1.978 1.00 89.06 95 ILE A CA 1
ATOM 755 C C . ILE A 1 95 ? -0.672 10.349 -2.400 1.00 89.06 95 ILE A C 1
ATOM 757 O O . ILE A 1 95 ? -1.270 11.115 -1.650 1.00 89.06 95 ILE A O 1
ATOM 761 N N . ARG A 1 96 ? -0.277 10.728 -3.621 1.00 85.25 96 ARG A N 1
ATOM 762 C CA . ARG A 1 96 ? -0.531 12.059 -4.201 1.00 85.25 96 ARG A CA 1
ATOM 763 C C . ARG A 1 96 ? -1.961 12.236 -4.738 1.00 85.25 96 ARG A C 1
ATOM 765 O O . ARG A 1 96 ? -2.244 13.256 -5.363 1.00 85.25 96 ARG A O 1
ATOM 772 N N . GLY A 1 97 ? -2.858 11.272 -4.518 1.00 86.94 97 GLY A N 1
ATOM 773 C CA . GLY A 1 97 ? -4.264 11.341 -4.930 1.00 86.94 97 GLY A CA 1
ATOM 774 C C . GLY A 1 97 ? -4.525 10.953 -6.390 1.00 86.94 97 GLY A C 1
ATOM 775 O O . GLY A 1 97 ? -5.609 11.226 -6.920 1.00 86.94 97 GLY A O 1
ATOM 776 N N . GLY A 1 98 ? -3.548 10.335 -7.058 1.00 91.94 98 GLY A N 1
ATOM 777 C CA . GLY A 1 98 ? -3.735 9.737 -8.377 1.00 91.94 98 GLY A CA 1
ATOM 778 C C . GLY A 1 98 ? -4.596 8.473 -8.324 1.00 91.94 98 GLY A C 1
ATOM 779 O O . GLY A 1 98 ? -4.761 7.852 -7.271 1.00 91.94 98 GLY A O 1
ATOM 780 N N . THR A 1 99 ? -5.166 8.093 -9.468 1.00 96.94 99 THR A N 1
ATOM 781 C CA . THR A 1 99 ? -5.858 6.803 -9.610 1.00 96.94 99 THR A CA 1
ATOM 782 C C . THR A 1 99 ? -4.861 5.651 -9.715 1.00 96.94 99 THR A C 1
ATOM 784 O O . THR A 1 99 ? -3.689 5.857 -10.040 1.00 96.94 99 THR A O 1
ATOM 787 N N . VAL A 1 100 ? -5.334 4.420 -9.520 1.00 98.06 100 VAL A N 1
ATOM 788 C CA . VAL A 1 100 ? -4.543 3.208 -9.794 1.00 98.06 100 VAL A CA 1
ATOM 789 C C . VAL A 1 100 ? -4.055 3.176 -11.247 1.00 98.06 100 VAL A C 1
ATOM 791 O O . VAL A 1 100 ? -2.887 2.885 -11.485 1.00 98.06 100 VAL A O 1
ATOM 794 N N . ALA A 1 101 ? -4.895 3.546 -12.219 1.00 98.31 101 ALA A N 1
ATOM 795 C CA . ALA A 1 101 ? -4.501 3.617 -13.628 1.00 98.31 101 ALA A CA 1
ATOM 796 C C . ALA A 1 101 ? -3.350 4.611 -13.862 1.00 98.31 101 ALA A C 1
ATOM 798 O O . ALA A 1 101 ? -2.375 4.274 -14.530 1.00 98.31 101 ALA A O 1
ATOM 799 N N . GLN A 1 102 ? -3.424 5.807 -13.266 1.00 97.88 102 GLN A N 1
ATOM 800 C CA . GLN A 1 102 ? -2.354 6.809 -13.355 1.00 97.88 102 GLN A CA 1
ATOM 801 C C . GLN A 1 102 ? -1.064 6.330 -12.679 1.00 97.88 102 GLN A C 1
ATOM 803 O O . GLN A 1 102 ? 0.030 6.630 -13.152 1.00 97.88 102 GLN A O 1
ATOM 808 N N . ALA A 1 103 ? -1.186 5.597 -11.571 1.00 98.06 103 ALA A N 1
ATOM 809 C CA . ALA A 1 103 ? -0.050 5.043 -10.847 1.00 98.06 103 ALA A CA 1
ATOM 810 C C . ALA A 1 103 ? 0.699 3.993 -11.686 1.00 98.06 103 ALA A C 1
ATOM 812 O O . ALA A 1 103 ? 1.919 4.067 -11.813 1.00 98.06 103 ALA A O 1
ATOM 813 N N . VAL A 1 104 ? -0.033 3.077 -12.328 1.00 98.38 104 VAL A N 1
ATOM 814 C CA . VAL A 1 104 ? 0.533 2.074 -13.249 1.00 98.38 104 VAL A CA 1
ATOM 815 C C . VAL A 1 104 ? 1.169 2.736 -14.472 1.00 98.38 104 VAL A C 1
ATOM 817 O O . VAL A 1 104 ? 2.292 2.398 -14.837 1.00 98.38 104 VAL A O 1
ATOM 820 N N . GLU A 1 105 ? 0.494 3.718 -15.075 1.00 98.25 105 GLU A N 1
ATOM 821 C CA . GLU A 1 105 ? 1.026 4.467 -16.217 1.00 98.25 105 GLU A CA 1
ATOM 822 C C . GLU A 1 105 ? 2.348 5.169 -15.869 1.00 98.25 105 GLU A C 1
ATOM 824 O O . GLU A 1 105 ? 3.300 5.132 -16.650 1.00 98.25 105 GLU A O 1
ATOM 829 N N . ARG A 1 106 ? 2.451 5.768 -14.677 1.00 97.94 106 ARG A N 1
ATOM 830 C CA . ARG A 1 106 ? 3.696 6.394 -14.214 1.00 97.94 106 ARG A CA 1
ATOM 831 C C . ARG A 1 106 ? 4.817 5.391 -13.988 1.00 97.94 106 ARG A C 1
ATOM 833 O O . ARG A 1 106 ? 5.933 5.677 -14.410 1.00 97.94 106 ARG A O 1
ATOM 840 N N . CYS A 1 107 ? 4.530 4.214 -13.429 1.00 98.12 107 CYS A N 1
ATOM 841 C CA . CYS A 1 107 ? 5.514 3.130 -13.380 1.00 98.12 107 CYS A CA 1
ATOM 842 C C . CYS A 1 107 ? 6.015 2.767 -14.775 1.00 98.12 107 CYS A C 1
ATOM 844 O O . CYS A 1 107 ? 7.222 2.694 -14.994 1.00 98.12 107 CYS A O 1
ATOM 846 N N . TRP A 1 108 ? 5.109 2.570 -15.736 1.00 98.25 108 TRP A N 1
ATOM 847 C CA . TRP A 1 108 ? 5.494 2.214 -17.100 1.00 98.25 108 TRP A CA 1
ATOM 848 C C . TRP A 1 108 ? 6.342 3.283 -17.780 1.00 98.25 108 TRP A C 1
ATOM 850 O O . TRP A 1 108 ? 7.326 2.957 -18.456 1.00 98.25 108 TRP A O 1
ATOM 860 N N . ASN A 1 109 ? 5.987 4.549 -17.580 1.00 97.94 109 ASN A N 1
ATOM 861 C CA . ASN A 1 109 ? 6.737 5.681 -18.107 1.00 97.94 109 ASN A CA 1
ATOM 862 C C . ASN A 1 109 ? 8.126 5.782 -17.472 1.00 97.94 109 ASN A C 1
ATOM 864 O O . ASN A 1 109 ? 9.093 6.026 -18.189 1.00 97.94 109 ASN A O 1
ATOM 868 N N . GLU A 1 110 ? 8.246 5.543 -16.167 1.00 98.25 110 GLU A N 1
ATOM 869 C CA . GLU A 1 110 ? 9.533 5.592 -15.472 1.00 98.25 110 GLU A CA 1
ATOM 870 C C . GLU A 1 110 ? 10.433 4.415 -15.873 1.00 98.25 110 GLU A C 1
ATOM 872 O O . GLU A 1 110 ? 11.593 4.635 -16.214 1.00 98.25 110 GLU A O 1
ATOM 877 N N . TYR A 1 111 ? 9.902 3.191 -15.988 1.00 98.50 111 TYR A N 1
ATOM 878 C CA . TYR A 1 111 ? 10.650 2.071 -16.577 1.00 98.50 111 TYR A CA 1
ATOM 879 C C . TYR A 1 111 ? 11.137 2.399 -17.995 1.00 98.50 111 TYR A C 1
ATOM 881 O O . TYR A 1 111 ? 12.302 2.183 -18.323 1.00 98.50 111 TYR A O 1
ATOM 889 N N . THR A 1 112 ? 10.264 2.961 -18.834 1.00 98.31 112 THR A N 1
ATOM 890 C CA . THR A 1 112 ? 10.605 3.327 -20.219 1.00 98.31 112 THR A CA 1
ATOM 891 C C . THR A 1 112 ? 11.659 4.436 -20.271 1.00 98.31 112 THR A C 1
ATOM 893 O O . THR A 1 112 ? 12.568 4.386 -21.100 1.00 98.31 112 THR A O 1
ATOM 896 N N . ARG A 1 113 ? 11.593 5.408 -19.356 1.00 98.19 113 ARG A N 1
ATOM 897 C CA . ARG A 1 113 ? 12.624 6.436 -19.181 1.00 98.19 113 ARG A CA 1
ATOM 898 C C . ARG A 1 113 ? 13.969 5.807 -18.817 1.00 98.19 113 ARG A C 1
ATOM 900 O O . ARG A 1 113 ? 14.979 6.193 -19.397 1.00 98.19 113 ARG A O 1
ATOM 907 N N . TRP A 1 114 ? 13.996 4.849 -17.893 1.00 97.56 114 TRP A N 1
ATOM 908 C CA . TRP A 1 114 ? 15.233 4.171 -17.501 1.00 97.56 114 TRP A CA 1
ATOM 909 C C . TRP A 1 114 ? 15.817 3.311 -18.615 1.00 97.56 114 TRP A C 1
ATOM 911 O O . TRP A 1 114 ? 17.024 3.364 -18.830 1.00 97.56 114 TRP A O 1
ATOM 921 N N . VAL A 1 115 ? 14.984 2.604 -19.381 1.00 98.44 115 VAL A N 1
ATOM 922 C CA . VAL A 1 115 ? 15.428 1.917 -20.606 1.00 98.44 115 VAL A CA 1
ATOM 923 C C . VAL A 1 115 ? 16.103 2.909 -21.552 1.00 98.44 115 VAL A C 1
ATOM 925 O O . VAL A 1 115 ? 17.233 2.679 -21.966 1.00 98.44 115 VAL A O 1
ATOM 928 N N . HIS A 1 116 ? 15.471 4.057 -21.807 1.00 98.06 116 HIS A N 1
ATOM 929 C CA . HIS A 1 116 ? 16.048 5.087 -22.667 1.00 98.06 116 HIS A CA 1
ATOM 930 C C . HIS A 1 116 ? 17.386 5.632 -22.140 1.00 98.06 116 HIS A C 1
ATOM 932 O O . HIS A 1 116 ? 18.313 5.835 -22.923 1.00 98.06 116 HIS A O 1
ATOM 938 N N . ILE A 1 117 ? 17.516 5.848 -20.826 1.00 97.12 117 ILE A N 1
ATOM 939 C CA . ILE A 1 117 ? 18.785 6.250 -20.197 1.00 97.12 117 ILE A CA 1
ATOM 940 C C . ILE A 1 117 ? 19.863 5.194 -20.463 1.00 97.12 117 ILE A C 1
ATOM 942 O O . ILE A 1 117 ? 20.950 5.541 -20.916 1.00 97.12 117 ILE A O 1
ATOM 946 N N . TRP A 1 118 ? 19.554 3.912 -20.251 1.00 97.44 118 TRP A N 1
ATOM 947 C CA . TRP A 1 118 ? 20.493 2.819 -20.512 1.00 97.44 118 TRP A CA 1
ATOM 948 C C . TRP A 1 118 ? 20.872 2.668 -21.988 1.00 97.44 118 TRP A C 1
ATOM 950 O O . TRP A 1 118 ? 21.976 2.224 -22.285 1.00 97.44 118 TRP A O 1
ATOM 960 N N . GLU A 1 119 ? 19.998 3.064 -22.910 1.00 97.81 119 GLU A N 1
ATOM 961 C CA . GLU A 1 119 ? 20.266 3.036 -24.351 1.00 97.81 119 GLU A CA 1
ATOM 962 C C . GLU A 1 119 ? 21.086 4.233 -24.853 1.00 97.81 119 GLU A C 1
ATOM 964 O O . GLU A 1 119 ? 21.737 4.127 -25.894 1.00 97.81 119 GLU A O 1
ATOM 969 N N . THR A 1 120 ? 21.029 5.383 -24.173 1.00 97.00 120 THR A N 1
ATOM 970 C CA . THR A 1 120 ? 21.498 6.659 -24.748 1.00 97.00 120 THR A CA 1
ATOM 971 C C . THR A 1 120 ? 22.572 7.382 -23.955 1.00 97.00 120 THR A C 1
ATOM 973 O O . THR A 1 120 ? 23.360 8.116 -24.557 1.00 97.00 120 THR A O 1
ATOM 976 N N . ASP A 1 121 ? 22.639 7.193 -22.640 1.00 96.94 121 ASP A N 1
ATOM 977 C CA . ASP A 1 121 ? 23.715 7.756 -21.835 1.00 96.94 121 ASP A CA 1
ATOM 978 C C . ASP A 1 121 ? 25.024 7.003 -22.141 1.00 96.94 121 ASP A C 1
ATOM 980 O O . ASP A 1 121 ? 25.049 5.780 -22.014 1.00 96.94 121 ASP A O 1
ATOM 984 N N . PRO A 1 122 ? 26.120 7.671 -22.550 1.00 95.88 122 PRO A N 1
ATOM 985 C CA . PRO A 1 122 ? 27.349 6.982 -22.942 1.00 95.88 122 PRO A CA 1
ATOM 986 C C . PRO A 1 122 ? 27.994 6.132 -21.843 1.00 95.88 122 PRO A C 1
ATOM 988 O O . PRO A 1 122 ? 28.654 5.146 -22.168 1.00 95.88 122 PRO A O 1
ATOM 991 N N . GLU A 1 123 ? 27.848 6.491 -20.567 1.00 94.94 123 GLU A N 1
ATOM 992 C CA . GLU A 1 123 ? 28.389 5.687 -19.466 1.00 94.94 123 GLU A CA 1
ATOM 993 C C . GLU A 1 123 ? 27.547 4.427 -19.264 1.00 94.94 123 GLU A C 1
ATOM 995 O O . GLU A 1 123 ? 28.088 3.346 -19.042 1.00 94.94 123 GLU A O 1
ATOM 1000 N N . ARG A 1 124 ? 26.224 4.547 -19.415 1.00 94.62 124 ARG A N 1
ATOM 1001 C CA . ARG A 1 124 ? 25.287 3.424 -19.292 1.00 94.62 124 ARG A CA 1
ATOM 1002 C C . ARG A 1 124 ? 25.319 2.495 -20.498 1.00 94.62 124 ARG A C 1
ATOM 1004 O O . ARG A 1 124 ? 25.414 1.287 -20.335 1.00 94.62 124 ARG A O 1
ATOM 1011 N N . ALA A 1 125 ? 25.267 3.049 -21.702 1.00 96.31 125 ALA A N 1
ATOM 1012 C CA . ALA A 1 125 ? 25.143 2.299 -22.947 1.00 96.31 125 ALA A CA 1
ATOM 1013 C C . ALA A 1 125 ? 26.395 1.476 -23.279 1.00 96.31 125 ALA A C 1
ATOM 1015 O O . ALA A 1 125 ? 26.297 0.455 -23.957 1.00 96.31 125 ALA A O 1
ATOM 1016 N N . ASN A 1 126 ? 27.568 1.907 -22.803 1.00 96.12 126 ASN A N 1
ATOM 1017 C CA . ASN A 1 126 ? 28.827 1.179 -22.981 1.00 96.12 126 ASN A CA 1
ATOM 1018 C C . ASN A 1 126 ? 29.131 0.201 -21.836 1.00 96.12 126 ASN A C 1
ATOM 1020 O O . ASN A 1 126 ? 30.157 -0.483 -21.884 1.00 96.12 126 ASN A O 1
ATOM 1024 N N . ASP A 1 127 ? 28.277 0.128 -20.812 1.00 95.81 127 ASP A N 1
ATOM 1025 C CA . ASP A 1 127 ? 28.441 -0.831 -19.729 1.00 95.81 127 ASP A CA 1
ATOM 1026 C C . ASP A 1 127 ? 28.191 -2.265 -20.223 1.00 95.81 127 ASP A C 1
ATOM 1028 O O . ASP A 1 127 ? 27.273 -2.537 -21.001 1.00 95.81 127 ASP A O 1
ATOM 1032 N N . GLN A 1 128 ? 29.001 -3.213 -19.748 1.00 95.88 128 GLN A N 1
ATOM 1033 C CA . GLN A 1 128 ? 28.922 -4.614 -20.178 1.00 95.88 128 GLN A CA 1
ATOM 1034 C C . GLN A 1 128 ? 27.584 -5.294 -19.827 1.00 95.88 128 GLN A C 1
ATOM 1036 O O . GLN A 1 128 ? 27.220 -6.280 -20.469 1.00 95.88 128 GLN A O 1
ATOM 1041 N N . TRP A 1 129 ? 26.851 -4.779 -18.833 1.00 95.56 129 TRP A N 1
ATOM 1042 C CA . TRP A 1 129 ? 25.561 -5.301 -18.383 1.00 95.56 129 TRP A CA 1
ATOM 1043 C C . TRP A 1 129 ? 24.363 -4.528 -18.939 1.00 95.56 129 TRP A C 1
ATOM 1045 O O . TRP A 1 129 ? 23.228 -4.932 -18.687 1.00 95.56 129 TRP A O 1
ATOM 1055 N N . ALA A 1 130 ? 24.568 -3.471 -19.733 1.00 96.88 130 ALA A N 1
ATOM 1056 C CA . ALA A 1 130 ? 23.494 -2.598 -20.216 1.00 96.88 130 ALA A CA 1
ATOM 1057 C C . ALA A 1 130 ? 22.327 -3.369 -20.857 1.00 96.88 130 ALA A C 1
ATOM 1059 O O . ALA A 1 130 ? 21.165 -3.146 -20.522 1.00 96.88 130 ALA A O 1
ATOM 1060 N N . ALA A 1 131 ? 22.631 -4.339 -21.726 1.00 97.62 131 ALA A N 1
ATOM 1061 C CA . ALA A 1 131 ? 21.617 -5.158 -22.392 1.00 97.62 131 ALA A CA 1
ATOM 1062 C C . ALA A 1 131 ? 20.804 -6.025 -21.411 1.00 97.62 131 ALA A C 1
ATOM 1064 O O . ALA A 1 131 ? 19.594 -6.188 -21.580 1.00 97.62 131 ALA A O 1
ATOM 1065 N N . GLU A 1 132 ? 21.449 -6.564 -20.375 1.00 97.12 132 GLU A N 1
ATOM 1066 C CA . GLU A 1 132 ? 20.778 -7.345 -19.334 1.00 97.12 132 GLU A CA 1
ATOM 1067 C C . GLU A 1 132 ? 19.888 -6.453 -18.464 1.00 97.12 132 GLU A C 1
ATOM 1069 O O . GLU A 1 132 ? 18.749 -6.825 -18.179 1.00 97.12 132 GLU A O 1
ATOM 1074 N N . ILE A 1 133 ? 20.353 -5.250 -18.118 1.00 97.50 133 ILE A N 1
ATOM 1075 C CA . ILE A 1 133 ? 19.556 -4.280 -17.361 1.00 97.50 133 ILE A CA 1
ATOM 1076 C C . ILE A 1 133 ? 18.329 -3.830 -18.157 1.00 97.50 133 ILE A C 1
ATOM 1078 O O . ILE A 1 133 ? 17.213 -3.873 -17.642 1.00 97.50 133 ILE A O 1
ATOM 1082 N N . ILE A 1 134 ? 18.499 -3.471 -19.433 1.00 98.38 134 ILE A N 1
ATOM 1083 C CA . ILE A 1 134 ? 17.385 -3.095 -20.316 1.00 98.38 134 ILE A CA 1
ATOM 1084 C C . ILE A 1 134 ? 16.356 -4.227 -20.402 1.00 98.38 134 ILE A C 1
ATOM 1086 O O . ILE A 1 134 ? 15.154 -3.979 -20.281 1.00 98.38 134 ILE A O 1
ATOM 1090 N N . LYS A 1 135 ? 16.811 -5.476 -20.567 1.00 98.25 135 LYS A N 1
ATOM 1091 C CA . LYS A 1 135 ? 15.933 -6.651 -20.630 1.00 98.25 135 LYS A CA 1
ATOM 1092 C C . LYS A 1 135 ? 15.050 -6.766 -19.386 1.00 98.25 135 LYS A C 1
ATOM 1094 O O . LYS A 1 135 ? 13.848 -6.986 -19.535 1.00 98.25 135 LYS A O 1
ATOM 1099 N N . TYR A 1 136 ? 15.615 -6.632 -18.186 1.00 97.88 136 TYR A N 1
ATOM 1100 C CA . TYR A 1 136 ? 14.845 -6.780 -16.948 1.00 97.88 136 TYR A CA 1
ATOM 1101 C C . TYR A 1 136 ? 13.973 -5.557 -16.630 1.00 97.88 136 TYR A C 1
ATOM 1103 O O . TYR A 1 136 ? 12.841 -5.740 -16.196 1.00 97.88 136 TYR A O 1
ATOM 1111 N N . LEU A 1 137 ? 14.403 -4.333 -16.960 1.00 98.31 137 LEU A N 1
ATOM 1112 C CA . LEU A 1 137 ? 13.535 -3.148 -16.872 1.00 98.31 137 LEU A CA 1
ATOM 1113 C C . LEU A 1 137 ? 12.287 -3.286 -17.761 1.00 98.31 137 LEU A C 1
ATOM 1115 O O . LEU A 1 137 ? 11.173 -2.997 -17.322 1.00 98.31 137 LEU A O 1
ATOM 1119 N N . LEU A 1 138 ? 12.456 -3.752 -19.005 1.00 98.56 138 LEU A N 1
ATOM 1120 C CA . LEU A 1 138 ? 11.335 -4.042 -19.907 1.00 98.56 138 LEU A CA 1
ATOM 1121 C C . LEU A 1 138 ? 10.456 -5.174 -19.365 1.00 98.56 138 LEU A C 1
ATOM 1123 O O . LEU A 1 138 ? 9.231 -5.086 -19.424 1.00 98.56 138 LEU A O 1
ATOM 1127 N N . TRP A 1 139 ? 11.075 -6.220 -18.817 1.00 98.38 139 TRP A N 1
ATOM 1128 C CA . TRP A 1 139 ? 10.362 -7.342 -18.220 1.00 98.38 139 TRP A CA 1
ATOM 1129 C C . TRP A 1 139 ? 9.462 -6.903 -17.063 1.00 98.38 139 TRP A C 1
ATOM 1131 O O . TRP A 1 139 ? 8.271 -7.215 -17.077 1.00 98.38 139 TRP A O 1
ATOM 1141 N N . ASP A 1 140 ? 9.988 -6.159 -16.090 1.00 98.19 140 ASP A N 1
ATOM 1142 C CA . ASP A 1 140 ? 9.206 -5.726 -14.929 1.00 98.19 140 ASP A CA 1
ATOM 1143 C C . ASP A 1 140 ? 8.086 -4.770 -15.330 1.00 98.19 140 ASP A C 1
ATOM 1145 O O . ASP A 1 140 ? 6.952 -4.924 -14.865 1.00 98.19 140 ASP A O 1
ATOM 1149 N N . ARG A 1 141 ? 8.365 -3.851 -16.265 1.00 98.12 141 ARG A N 1
ATOM 1150 C CA . ARG A 1 141 ? 7.353 -2.978 -16.869 1.00 98.12 141 ARG A CA 1
ATOM 1151 C C . ARG A 1 141 ? 6.180 -3.786 -17.419 1.00 98.12 141 ARG A C 1
ATOM 1153 O O . ARG A 1 141 ? 5.030 -3.508 -17.082 1.00 98.12 141 ARG A O 1
ATOM 1160 N N . ASP A 1 142 ? 6.476 -4.777 -18.255 1.00 98.19 142 ASP A N 1
ATOM 1161 C CA . ASP A 1 142 ? 5.470 -5.539 -19.000 1.00 98.19 142 ASP A CA 1
ATOM 1162 C C . ASP A 1 142 ? 4.728 -6.557 -18.116 1.00 98.19 142 ASP A C 1
ATOM 1164 O O . ASP A 1 142 ? 3.626 -6.993 -18.454 1.00 98.19 142 ASP A O 1
ATOM 1168 N N . CYS A 1 143 ? 5.307 -6.932 -16.971 1.00 97.25 143 CYS A N 1
ATOM 1169 C CA . CYS A 1 143 ? 4.697 -7.863 -16.018 1.00 97.25 143 CYS A CA 1
ATOM 1170 C C . CYS A 1 143 ? 3.873 -7.170 -14.917 1.00 97.25 143 CYS A C 1
ATOM 1172 O O . CYS A 1 143 ? 3.127 -7.850 -14.197 1.00 97.25 143 CYS A O 1
ATOM 1174 N N . LEU A 1 144 ? 3.976 -5.841 -14.779 1.00 98.25 144 LEU A N 1
ATOM 1175 C CA . LEU A 1 144 ? 3.142 -5.059 -13.868 1.00 98.25 144 LEU A CA 1
ATOM 1176 C C . LEU A 1 144 ? 1.669 -5.163 -14.288 1.00 98.25 144 LEU A C 1
ATOM 1178 O O . LEU A 1 144 ? 1.268 -4.775 -15.383 1.00 98.25 144 LEU A O 1
ATOM 1182 N N . THR A 1 145 ? 0.856 -5.704 -13.392 1.00 98.12 145 THR A N 1
ATOM 1183 C CA . THR A 1 145 ? -0.553 -6.027 -13.598 1.00 98.12 145 THR A CA 1
ATOM 1184 C C . THR A 1 145 ? -1.402 -5.259 -12.598 1.00 98.12 145 THR A C 1
ATOM 1186 O O . THR A 1 145 ? -1.090 -5.244 -11.409 1.00 98.12 145 THR A O 1
ATOM 1189 N N . ALA A 1 146 ? -2.509 -4.681 -13.068 1.00 98.19 146 ALA A N 1
ATOM 1190 C CA . ALA A 1 146 ? -3.542 -4.105 -12.217 1.00 98.19 146 ALA A CA 1
ATOM 1191 C C . ALA A 1 146 ? -4.895 -4.786 -12.445 1.00 98.19 146 ALA A C 1
ATOM 1193 O O . ALA A 1 146 ? -5.245 -5.124 -13.576 1.00 98.19 146 ALA A O 1
ATOM 1194 N N . LEU A 1 147 ? -5.642 -4.992 -11.362 1.00 98.44 147 LEU A N 1
ATOM 1195 C CA . LEU A 1 147 ? -6.936 -5.677 -11.321 1.00 98.44 147 LEU A CA 1
ATOM 1196 C C . LEU A 1 147 ? -7.946 -4.845 -10.510 1.00 98.44 147 LEU A C 1
ATOM 1198 O O . LEU A 1 147 ? -7.552 -4.029 -9.676 1.00 98.44 147 LEU A O 1
ATOM 1202 N N . GLY A 1 148 ? -9.244 -5.092 -10.708 1.00 98.00 148 GLY A N 1
ATOM 1203 C CA . GLY A 1 148 ? -10.321 -4.379 -10.007 1.00 98.00 148 GLY A CA 1
ATOM 1204 C C . GLY A 1 148 ? -10.624 -3.001 -10.604 1.00 98.00 148 GLY A C 1
ATOM 1205 O O . GLY A 1 148 ? -10.494 -2.799 -11.813 1.00 98.00 148 GLY A O 1
ATOM 1206 N N . ASP A 1 149 ? -11.052 -2.056 -9.764 1.00 97.81 149 ASP A N 1
ATOM 1207 C CA . ASP A 1 149 ? -11.383 -0.690 -10.181 1.00 97.81 149 ASP A CA 1
ATOM 1208 C C . ASP A 1 149 ? -10.121 0.176 -10.320 1.00 97.81 149 ASP A C 1
ATOM 1210 O O . ASP A 1 149 ? -9.648 0.804 -9.372 1.00 97.81 149 ASP A O 1
ATOM 1214 N N . THR A 1 150 ? -9.577 0.262 -11.534 1.00 97.81 150 THR A N 1
ATOM 1215 C CA . THR A 1 150 ? -8.379 1.075 -11.794 1.00 97.81 150 THR A CA 1
ATOM 1216 C C . THR A 1 150 ? -8.641 2.588 -11.779 1.00 97.81 150 THR A C 1
ATOM 1218 O O . THR A 1 150 ? -7.692 3.379 -11.796 1.00 97.81 150 THR A O 1
ATOM 1221 N N . SER A 1 151 ? -9.903 3.021 -11.709 1.00 97.12 151 SER A N 1
ATOM 1222 C CA . SER A 1 151 ? -10.261 4.430 -11.511 1.00 97.12 151 SER A CA 1
ATOM 1223 C C . SER A 1 151 ? -10.226 4.844 -10.038 1.00 97.12 151 SER A C 1
ATOM 1225 O O . SER A 1 151 ? -10.190 6.043 -9.742 1.00 97.12 151 SER A O 1
ATOM 1227 N N . ALA A 1 152 ? -10.172 3.869 -9.124 1.00 94.69 152 ALA A N 1
ATOM 1228 C CA . ALA A 1 152 ? -10.104 4.111 -7.697 1.00 94.69 152 ALA A CA 1
ATOM 1229 C C . ALA A 1 152 ? -8.870 4.940 -7.330 1.00 94.69 152 ALA A C 1
ATOM 1231 O O . ALA A 1 152 ? -7.785 4.810 -7.906 1.00 94.69 152 ALA A O 1
ATOM 1232 N N . LYS A 1 153 ? -9.057 5.799 -6.334 1.00 92.12 153 LYS A N 1
ATOM 1233 C CA . LYS A 1 153 ? -8.017 6.616 -5.714 1.00 92.12 153 LYS A CA 1
ATOM 1234 C C . LYS A 1 153 ? -7.923 6.217 -4.258 1.00 92.12 153 LYS A C 1
ATOM 1236 O O . LYS A 1 153 ? -8.921 5.789 -3.675 1.00 92.12 153 LYS A O 1
ATOM 1241 N N . ILE A 1 154 ? -6.768 6.446 -3.640 1.00 86.12 154 ILE A N 1
ATOM 1242 C CA . ILE A 1 154 ? -6.775 6.609 -2.190 1.00 86.12 154 ILE A CA 1
ATOM 1243 C C . ILE A 1 154 ? -7.575 7.888 -1.957 1.00 86.12 154 ILE A C 1
ATOM 1245 O O . ILE A 1 154 ? -7.081 8.990 -2.197 1.00 86.12 154 ILE A O 1
ATOM 1249 N N . ILE A 1 155 ? -8.850 7.742 -1.584 1.00 65.00 155 ILE A N 1
ATOM 1250 C CA . ILE A 1 155 ? -9.623 8.858 -1.058 1.00 65.00 155 ILE A CA 1
ATOM 1251 C C . ILE A 1 155 ? -8.942 9.168 0.263 1.00 65.00 155 ILE A C 1
ATOM 1253 O O . ILE A 1 155 ? -9.181 8.529 1.286 1.00 65.00 155 ILE A O 1
ATOM 1257 N N . ALA A 1 156 ? -8.006 10.104 0.213 1.00 53.47 156 ALA A N 1
ATOM 1258 C CA . ALA A 1 156 ? -7.547 10.750 1.405 1.00 53.47 156 ALA A CA 1
ATOM 1259 C C . ALA A 1 156 ? -8.725 11.608 1.872 1.00 53.47 156 ALA A C 1
ATOM 1261 O O . ALA A 1 156 ? -8.802 12.795 1.577 1.00 53.47 156 ALA A O 1
ATOM 1262 N N . GLU A 1 157 ? -9.646 11.024 2.633 1.00 54.59 157 GLU A N 1
ATOM 1263 C CA . GLU A 1 157 ? -10.108 11.785 3.782 1.00 54.59 157 GLU A CA 1
ATOM 1264 C C . GLU A 1 157 ? -8.852 11.965 4.632 1.00 54.59 157 GLU A C 1
ATOM 1266 O O . GLU A 1 157 ? -8.505 11.093 5.432 1.00 54.59 157 GLU A O 1
ATOM 1271 N N . VAL A 1 158 ? -8.081 13.029 4.374 1.00 56.28 158 VAL A N 1
ATOM 1272 C CA . VAL A 1 158 ? -7.026 13.488 5.281 1.00 56.28 158 VAL A CA 1
ATOM 1273 C C . VAL A 1 158 ? -7.761 13.987 6.514 1.00 56.28 158 VAL A C 1
ATOM 1275 O O . VAL A 1 158 ? -7.960 15.176 6.706 1.00 56.28 158 VAL A O 1
ATOM 1278 N N . GLY A 1 159 ? -8.268 13.051 7.304 1.00 65.31 159 GLY A N 1
ATOM 1279 C CA . GLY A 1 159 ? -8.776 13.378 8.608 1.00 65.31 159 GLY A CA 1
ATOM 1280 C C . GLY A 1 159 ? -7.592 13.788 9.471 1.00 65.31 159 GLY A C 1
ATOM 1281 O O . GLY A 1 159 ? -6.531 13.161 9.405 1.00 65.31 159 GLY A O 1
ATOM 1282 N N . ILE A 1 160 ? -7.768 14.840 10.253 1.00 80.88 160 ILE A N 1
ATOM 1283 C CA . ILE A 1 160 ? -6.779 15.329 11.202 1.00 80.88 160 ILE A CA 1
ATOM 1284 C C . ILE A 1 160 ? -6.532 14.208 12.215 1.00 80.88 160 ILE A C 1
ATOM 1286 O O . ILE A 1 160 ? -7.462 13.745 12.888 1.00 80.88 160 ILE A O 1
ATOM 1290 N N . TYR A 1 161 ? -5.294 13.715 12.296 1.00 87.88 161 TYR A N 1
ATOM 1291 C CA . TYR A 1 161 ? -4.963 12.692 13.276 1.00 87.88 161 TYR A CA 1
ATOM 1292 C C . TYR A 1 161 ? -4.998 13.316 14.661 1.00 87.88 161 TYR A C 1
ATOM 1294 O O . TYR A 1 161 ? -4.443 14.384 14.899 1.00 87.88 161 TYR A O 1
ATOM 1302 N N . THR A 1 162 ? -5.633 12.627 15.598 1.00 93.62 162 THR A N 1
ATOM 1303 C CA . THR A 1 162 ? -5.680 13.062 16.991 1.00 93.62 162 THR A CA 1
ATOM 1304 C C . THR A 1 162 ? -4.789 12.170 17.847 1.00 93.62 162 THR A C 1
ATOM 1306 O O . THR A 1 162 ? -4.485 11.024 17.496 1.00 93.62 162 THR A O 1
ATOM 1309 N N . ALA A 1 163 ? -4.327 12.699 18.972 1.00 95.62 163 ALA A N 1
ATOM 1310 C CA . ALA A 1 163 ? -3.575 11.969 19.972 1.00 95.62 163 ALA A CA 1
ATOM 1311 C C . ALA A 1 163 ? -4.296 12.057 21.319 1.00 95.62 163 ALA A C 1
ATOM 1313 O O . ALA A 1 163 ? -4.393 13.124 21.922 1.00 95.62 163 ALA A O 1
ATOM 1314 N N . MET A 1 164 ? -4.759 10.905 21.802 1.00 97.25 164 MET A N 1
ATOM 1315 C CA . MET A 1 164 ? -5.234 10.734 23.169 1.00 97.25 164 MET A CA 1
ATOM 1316 C C . MET A 1 164 ? -4.027 10.555 24.095 1.00 97.25 164 MET A C 1
ATOM 1318 O O . MET A 1 164 ? -3.332 9.537 24.036 1.00 97.25 164 MET A O 1
ATOM 1322 N N . ARG A 1 165 ? -3.745 11.552 24.929 1.00 96.25 165 ARG A N 1
ATOM 1323 C CA . ARG A 1 165 ? -2.572 11.584 25.813 1.00 96.25 165 ARG A CA 1
ATOM 1324 C C . ARG A 1 165 ? -3.011 11.355 27.242 1.00 96.25 165 ARG A C 1
ATOM 1326 O O . ARG A 1 165 ? -3.991 11.947 27.667 1.00 96.25 165 ARG A O 1
ATOM 1333 N N . VAL A 1 166 ? -2.275 10.525 27.974 1.00 96.19 166 VAL A N 1
ATOM 1334 C CA . VAL A 1 166 ? -2.537 10.237 29.388 1.00 96.19 166 VAL A CA 1
ATOM 1335 C C . VAL A 1 166 ? -1.592 11.068 30.246 1.00 96.19 166 VAL A C 1
ATOM 1337 O O . VAL A 1 166 ? -0.382 11.038 30.032 1.00 96.19 166 VAL A O 1
ATOM 1340 N N . GLU A 1 167 ? -2.149 11.790 31.213 1.00 96.69 167 GLU A N 1
ATOM 1341 C CA . GLU A 1 167 ? -1.392 12.513 32.242 1.00 96.69 167 GLU A CA 1
ATOM 1342 C C . GLU A 1 167 ? -1.365 11.724 33.553 1.00 96.69 167 GLU A C 1
ATOM 1344 O O . GLU A 1 167 ? -0.310 11.589 34.170 1.00 96.69 167 GLU A O 1
ATOM 1349 N N . VAL A 1 168 ? -2.507 11.153 33.950 1.00 97.06 168 VAL A N 1
ATOM 1350 C CA . VAL A 1 168 ? -2.628 10.276 35.120 1.00 97.06 168 VAL A CA 1
ATOM 1351 C C . VAL A 1 168 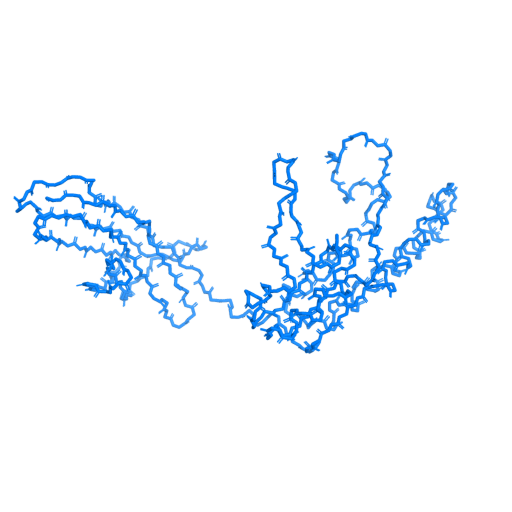? -3.227 8.959 34.657 1.00 97.06 168 VAL A C 1
ATOM 1353 O O . VAL A 1 168 ? -4.391 8.905 34.268 1.00 97.06 168 VAL A O 1
ATOM 1356 N N . ALA A 1 169 ? -2.417 7.904 34.667 1.00 96.06 169 ALA A N 1
ATOM 1357 C CA . ALA A 1 169 ? -2.863 6.556 34.347 1.00 96.06 169 ALA A CA 1
ATOM 1358 C C . ALA A 1 169 ? -3.540 5.895 35.561 1.00 96.06 169 ALA A C 1
ATOM 1360 O O . ALA A 1 169 ? -3.113 6.146 36.692 1.00 96.06 169 ALA A O 1
ATOM 1361 N N . PRO A 1 170 ? -4.516 4.994 35.346 1.00 95.88 170 PRO A N 1
ATOM 1362 C CA . PRO A 1 170 ? -4.996 4.114 36.397 1.00 95.88 170 PRO A CA 1
ATOM 1363 C C . PRO A 1 170 ? -3.829 3.297 36.981 1.00 95.88 170 PRO A C 1
ATOM 1365 O O . PRO A 1 170 ? -3.016 2.768 36.214 1.00 95.88 170 PRO A O 1
ATOM 1368 N N . PRO A 1 171 ? -3.711 3.186 38.313 1.00 95.38 171 PRO A N 1
ATOM 1369 C CA . PRO A 1 171 ? -2.719 2.316 38.943 1.00 95.38 171 PRO A CA 1
ATOM 1370 C C . PRO A 1 171 ? -3.056 0.836 38.702 1.00 95.38 171 PRO A C 1
ATOM 1372 O O . PRO A 1 171 ? -4.208 0.485 38.478 1.00 95.38 171 PRO A O 1
ATOM 1375 N N . ALA A 1 172 ? -2.056 -0.046 38.771 1.00 95.69 172 ALA A N 1
ATOM 1376 C CA . ALA A 1 172 ? -2.261 -1.481 38.544 1.00 95.69 172 ALA A CA 1
ATOM 1377 C C . ALA A 1 172 ? -3.065 -2.171 39.665 1.00 95.69 172 ALA A C 1
ATOM 1379 O O . ALA A 1 172 ? -3.750 -3.160 39.411 1.00 95.69 172 ALA A O 1
ATOM 1380 N N . GLU A 1 173 ? -2.982 -1.652 40.892 1.00 96.19 173 GLU A N 1
ATOM 1381 C CA . GLU A 1 173 ? -3.663 -2.166 42.084 1.00 96.19 173 GLU A CA 1
ATOM 1382 C C . GLU A 1 173 ? -4.203 -0.990 42.910 1.00 96.19 173 GLU A C 1
ATOM 1384 O O . GLU A 1 173 ? -3.527 0.039 43.039 1.00 96.19 173 GLU A O 1
ATOM 1389 N N . VAL A 1 174 ? -5.417 -1.128 43.443 1.00 95.19 174 VAL A N 1
ATOM 1390 C CA . VAL A 1 174 ? -6.116 -0.121 44.253 1.00 95.19 174 VAL A CA 1
ATOM 1391 C C . VAL A 1 174 ? -6.852 -0.810 45.388 1.00 95.19 174 VAL A C 1
ATOM 1393 O O . VAL A 1 174 ? -7.501 -1.818 45.168 1.00 95.19 174 VAL A O 1
ATOM 1396 N N . ASP A 1 175 ? -6.791 -0.255 46.596 1.00 94.75 175 ASP A N 1
ATOM 1397 C CA . ASP A 1 175 ? -7.589 -0.774 47.707 1.00 94.75 175 ASP A CA 1
ATOM 1398 C C . ASP A 1 175 ? -9.086 -0.505 47.491 1.00 94.75 175 ASP A C 1
ATOM 1400 O O . ASP A 1 175 ? -9.489 0.570 47.036 1.00 94.75 175 ASP A O 1
ATOM 1404 N N . TRP A 1 176 ? -9.933 -1.451 47.900 1.00 93.62 176 TRP A N 1
ATOM 1405 C CA . TRP A 1 176 ? -11.386 -1.304 47.820 1.00 93.62 176 TRP A CA 1
ATOM 1406 C C . TRP A 1 176 ? -11.886 0.022 48.425 1.00 93.62 176 TRP A C 1
ATOM 1408 O O . TRP A 1 176 ? -11.572 0.379 49.564 1.00 93.62 176 TRP A O 1
ATOM 1418 N N . GLY A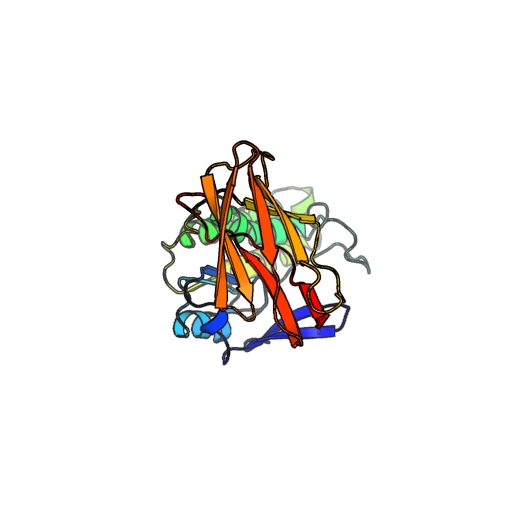 1 177 ? -12.700 0.749 47.654 1.00 89.56 177 GLY A N 1
ATOM 1419 C CA . GLY A 1 177 ? -13.263 2.047 48.037 1.00 89.56 177 GLY A CA 1
ATOM 1420 C C . GLY A 1 177 ? -12.354 3.255 47.772 1.00 89.56 177 GLY A C 1
ATOM 1421 O O . GLY A 1 177 ? -12.806 4.390 47.950 1.00 89.56 177 GLY A O 1
ATOM 1422 N N . VAL A 1 178 ? -11.111 3.054 47.321 1.00 94.25 178 VAL A N 1
ATOM 1423 C CA . VAL A 1 178 ? -10.230 4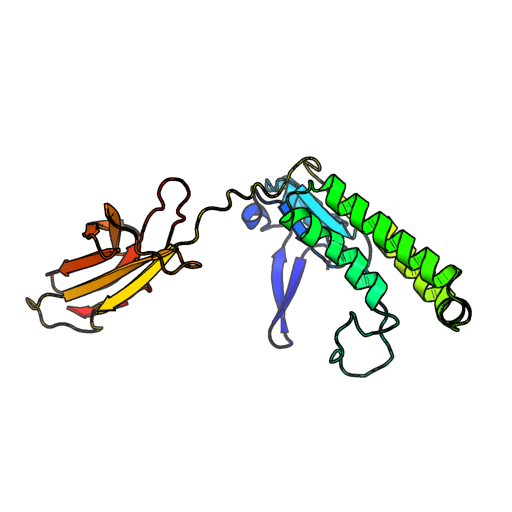.145 46.883 1.00 94.25 178 VAL A CA 1
ATOM 1424 C C . VAL A 1 178 ? -10.557 4.524 45.429 1.00 94.25 178 VAL A C 1
ATOM 1426 O O . VAL A 1 178 ? -10.586 3.652 44.562 1.00 94.25 178 VAL A O 1
ATOM 1429 N N . PRO A 1 179 ? -10.804 5.813 45.119 1.00 95.00 179 PRO A N 1
ATOM 1430 C CA . PRO A 1 179 ? -11.095 6.227 43.751 1.00 95.00 179 PRO A CA 1
ATOM 1431 C C . PRO A 1 179 ? -9.904 6.057 42.800 1.00 95.00 179 PRO A C 1
ATOM 1433 O O . PRO A 1 179 ? -8.788 6.485 43.097 1.00 95.00 179 PRO A O 1
ATOM 1436 N N . ILE A 1 180 ? -10.171 5.527 41.609 1.00 95.94 180 ILE A N 1
ATOM 1437 C CA . ILE A 1 180 ? -9.242 5.517 40.477 1.00 95.94 180 ILE A CA 1
ATOM 1438 C C . ILE A 1 180 ? -9.388 6.838 39.723 1.00 95.94 180 ILE A C 1
ATOM 1440 O O . ILE A 1 180 ? -10.486 7.190 39.290 1.00 95.94 180 ILE A O 1
ATOM 1444 N N . ILE A 1 181 ? -8.274 7.543 39.528 1.00 96.44 181 ILE A N 1
ATOM 1445 C CA . ILE A 1 181 ? -8.207 8.749 38.698 1.00 96.44 181 ILE A CA 1
ATOM 1446 C C . ILE A 1 181 ? -7.582 8.371 37.357 1.00 96.44 181 ILE A C 1
ATOM 1448 O O . ILE A 1 181 ? -6.489 7.809 37.318 1.00 96.44 181 ILE A O 1
ATOM 1452 N N . PHE A 1 182 ? -8.266 8.704 36.264 1.00 97.50 182 PHE A N 1
ATOM 1453 C CA . PHE A 1 182 ? -7.754 8.534 34.908 1.00 97.50 182 PHE A CA 1
ATOM 1454 C C . PHE A 1 182 ? -7.939 9.839 34.144 1.00 97.50 182 PHE A C 1
ATOM 1456 O O . PHE A 1 182 ? -9.069 10.240 33.869 1.00 97.50 182 PHE A O 1
ATOM 1463 N N . SER A 1 183 ? -6.846 10.519 33.813 1.00 98.19 183 SER A N 1
ATOM 1464 C CA . SER A 1 183 ? -6.911 11.822 33.156 1.00 98.19 183 SER A CA 1
ATOM 1465 C C . SER A 1 183 ? -5.861 12.001 32.076 1.00 98.19 183 SER A C 1
ATOM 1467 O O . SER A 1 183 ? -4.849 11.293 32.009 1.00 98.19 183 SER A O 1
ATOM 1469 N N . GLY A 1 184 ? -6.098 12.998 31.237 1.00 97.94 184 GLY A N 1
ATOM 1470 C CA . GLY A 1 184 ? -5.231 13.324 30.130 1.00 97.94 184 GLY A CA 1
ATOM 1471 C C . GLY A 1 184 ? -5.765 14.475 29.298 1.00 97.94 184 GLY A C 1
ATOM 1472 O O . GLY A 1 184 ? -6.572 15.273 29.768 1.00 97.94 184 GLY A O 1
ATOM 1473 N N . TYR A 1 185 ? -5.326 14.549 28.048 1.00 98.25 185 TYR A N 1
ATOM 1474 C CA . TYR A 1 185 ? -5.822 15.530 27.089 1.00 98.25 185 TYR A CA 1
ATOM 1475 C C . TYR A 1 185 ? -5.907 14.970 25.672 1.00 98.25 185 TYR A C 1
ATOM 1477 O O . TYR A 1 185 ? -5.298 13.947 25.348 1.00 98.25 185 TYR A O 1
ATOM 1485 N N . LEU A 1 186 ? -6.686 15.647 24.836 1.00 98.31 186 LEU A N 1
ATOM 1486 C CA . LEU A 1 186 ? -6.808 15.395 23.408 1.00 98.31 186 LEU A CA 1
ATOM 1487 C C . LEU A 1 186 ? -6.167 16.549 22.631 1.00 98.31 186 LEU A C 1
ATOM 1489 O O . LEU A 1 186 ? -6.437 17.726 22.892 1.00 98.31 186 LEU A O 1
ATOM 1493 N N . GLU A 1 187 ? -5.329 16.199 21.663 1.00 97.06 187 GLU A N 1
ATOM 1494 C CA . GLU A 1 187 ? -4.695 17.152 20.756 1.00 97.06 187 GLU A CA 1
ATOM 1495 C C . GLU A 1 187 ? -4.704 16.641 19.314 1.00 97.06 187 GLU A C 1
ATOM 1497 O O . GLU A 1 187 ? -4.776 15.435 19.063 1.00 97.06 187 GLU A O 1
ATOM 1502 N N . GLU A 1 188 ? -4.572 17.553 18.362 1.00 94.31 188 GLU A N 1
ATOM 1503 C CA . GLU A 1 188 ? -4.167 17.207 17.003 1.00 94.31 188 GLU A CA 1
ATOM 1504 C C . GLU A 1 188 ? -2.704 16.751 17.010 1.00 94.31 188 GLU A C 1
ATOM 1506 O O . GLU A 1 188 ? -1.829 17.415 17.570 1.00 94.31 188 GLU A O 1
ATOM 1511 N N . ARG A 1 189 ? -2.420 15.606 16.389 1.00 88.81 189 ARG A N 1
ATOM 1512 C CA . ARG A 1 189 ? -1.111 14.951 16.466 1.00 88.81 189 ARG A CA 1
ATOM 1513 C C . ARG A 1 189 ? -0.018 15.777 15.793 1.00 88.81 189 ARG A C 1
ATOM 1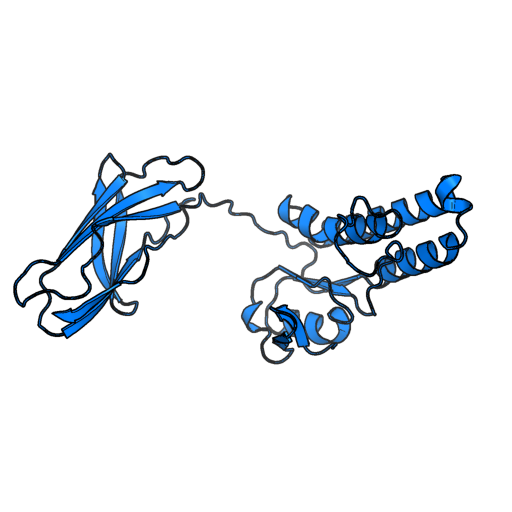515 O O . ARG A 1 189 ? 1.106 15.794 16.290 1.00 88.81 189 ARG A O 1
ATOM 1522 N N . GLU A 1 190 ? -0.319 16.401 14.659 1.00 84.88 190 GLU A N 1
ATOM 1523 C CA . GLU A 1 190 ? 0.664 17.144 13.871 1.00 84.88 190 GLU A CA 1
ATOM 1524 C C . GLU A 1 190 ? 0.931 18.548 14.423 1.00 84.88 190 GLU A C 1
ATOM 1526 O O . GLU A 1 190 ? 2.076 18.996 14.420 1.00 84.88 190 GLU A O 1
ATOM 1531 N N . THR A 1 191 ? -0.109 19.250 14.878 1.00 89.31 191 THR A N 1
ATOM 1532 C CA . THR A 1 191 ? -0.011 20.660 15.298 1.00 89.31 191 THR A CA 1
ATOM 1533 C C . THR A 1 191 ? 0.162 20.822 16.808 1.00 89.31 191 THR A C 1
ATOM 1535 O O . THR A 1 191 ? 0.633 21.866 17.258 1.00 89.31 191 THR A O 1
ATOM 1538 N N . GLY A 1 192 ? -0.224 19.816 17.599 1.00 91.56 192 GLY A N 1
ATOM 1539 C CA . GLY A 1 192 ? -0.326 19.919 19.056 1.00 91.56 192 GLY A CA 1
ATOM 1540 C C . GLY A 1 192 ? -1.489 20.802 19.526 1.00 91.56 192 GLY A C 1
ATOM 1541 O O . GLY A 1 192 ? -1.545 21.166 20.703 1.00 91.56 192 GLY A O 1
ATOM 1542 N N . ALA A 1 193 ? -2.406 21.186 18.630 1.00 93.31 193 ALA A N 1
ATOM 1543 C CA . ALA A 1 193 ? -3.555 22.011 18.981 1.00 93.31 193 ALA A CA 1
ATOM 1544 C C . ALA A 1 193 ? -4.485 21.259 19.941 1.00 93.31 193 ALA A C 1
ATOM 1546 O O . ALA A 1 193 ? -4.887 20.126 19.670 1.00 93.31 193 ALA A O 1
ATOM 1547 N N . ARG A 1 194 ? -4.839 21.894 21.065 1.00 97.44 194 ARG A N 1
ATOM 1548 C CA . ARG A 1 194 ? -5.777 21.335 22.047 1.00 97.44 194 ARG A CA 1
ATOM 1549 C C . ARG A 1 194 ? -7.196 21.337 21.508 1.00 97.44 194 ARG A C 1
ATOM 1551 O O . ARG A 1 194 ? -7.601 22.270 20.821 1.00 97.44 194 ARG A O 1
ATOM 1558 N N . MET A 1 195 ? -7.932 20.274 21.819 1.00 97.38 195 MET A N 1
ATOM 1559 C CA . MET A 1 195 ? -9.245 20.020 21.234 1.00 97.38 195 MET A CA 1
ATOM 1560 C C . MET A 1 195 ? -10.356 20.133 22.289 1.00 97.38 195 MET A C 1
ATOM 1562 O O . MET A 1 195 ? -10.667 19.125 22.928 1.00 97.38 195 MET A O 1
ATOM 1566 N N . PRO A 1 196 ? -10.958 21.321 22.486 1.00 98.12 196 PRO A N 1
ATOM 1567 C CA . PRO A 1 196 ? -12.021 21.529 23.466 1.00 98.12 196 PRO A CA 1
ATOM 1568 C C . PRO A 1 196 ? -13.383 20.995 23.004 1.00 98.12 196 PRO A C 1
ATOM 1570 O O . PRO A 1 196 ? -13.665 20.923 21.804 1.00 98.12 196 PRO A O 1
ATOM 1573 N N . GLY A 1 197 ? -14.243 20.635 23.962 1.00 97.69 197 GLY A N 1
ATOM 1574 C CA . GLY A 1 197 ? -15.631 20.225 23.720 1.00 97.69 197 GLY A CA 1
ATOM 1575 C C . GLY A 1 197 ? -15.810 18.855 23.056 1.00 97.69 197 GLY A C 1
ATOM 1576 O O . GLY A 1 197 ? -16.905 18.543 22.591 1.00 97.69 197 GLY A O 1
ATOM 1577 N N . LYS A 1 198 ? -14.762 18.029 22.996 1.00 98.25 198 LYS A N 1
ATOM 1578 C CA . LYS A 1 198 ? -14.776 16.709 22.353 1.00 98.25 198 LYS A CA 1
ATOM 1579 C C . LYS A 1 198 ? -15.202 15.623 23.325 1.00 98.25 198 LYS A C 1
ATOM 1581 O O . LYS A 1 198 ? -14.736 15.584 24.459 1.00 98.25 198 LYS A O 1
ATOM 1586 N N . THR A 1 199 ? -16.060 14.712 22.874 1.00 98.38 199 THR A N 1
ATOM 1587 C CA . THR A 1 199 ? -16.500 13.567 23.680 1.00 98.38 199 THR A CA 1
ATOM 1588 C C . THR A 1 199 ? -15.398 12.521 23.797 1.00 98.38 199 THR A C 1
ATOM 1590 O O . THR A 1 199 ? -14.892 12.033 22.790 1.00 98.38 199 THR A O 1
ATOM 1593 N N . ILE A 1 200 ? -15.069 12.137 25.028 1.00 98.38 200 ILE A N 1
ATOM 1594 C CA . ILE A 1 200 ? -14.153 11.042 25.341 1.00 98.38 200 ILE A CA 1
ATOM 1595 C C . ILE A 1 200 ? -14.937 9.927 26.024 1.00 98.38 200 ILE A C 1
ATOM 1597 O O . ILE A 1 200 ? -15.610 10.157 27.028 1.00 98.38 200 ILE A O 1
ATOM 1601 N N . ASN A 1 201 ? -14.820 8.716 25.497 1.00 98.19 201 ASN A N 1
ATOM 1602 C CA . ASN A 1 201 ? -15.411 7.510 26.057 1.00 98.19 201 ASN A CA 1
ATOM 1603 C C . ASN A 1 201 ? -14.380 6.793 26.930 1.00 98.19 201 ASN A C 1
ATOM 1605 O O . ASN A 1 201 ? -13.225 6.657 26.530 1.00 98.19 201 ASN A O 1
ATOM 1609 N N . LEU A 1 202 ? -14.801 6.304 28.092 1.00 97.81 202 LEU A N 1
ATOM 1610 C CA . LEU A 1 202 ? -14.082 5.307 28.876 1.00 97.81 202 LEU A CA 1
ATOM 1611 C C . LEU A 1 202 ? -14.689 3.938 28.580 1.00 97.81 202 LEU A C 1
ATOM 1613 O O . LEU A 1 202 ? -15.903 3.754 28.700 1.00 97.81 202 LEU A O 1
ATOM 1617 N N . LEU A 1 203 ? -13.837 2.986 28.218 1.00 96.44 203 LEU A N 1
ATOM 1618 C CA . LEU A 1 203 ? -14.235 1.639 27.853 1.00 96.44 203 LEU A CA 1
ATOM 1619 C C . LEU A 1 203 ? -13.639 0.606 28.805 1.00 96.44 203 LEU A C 1
ATOM 1621 O O . LEU A 1 203 ? -12.469 0.699 29.182 1.00 96.44 203 LEU A O 1
ATOM 1625 N N . GLU A 1 204 ? -14.442 -0.408 29.109 1.00 93.00 204 GLU A N 1
ATOM 1626 C CA . GLU A 1 204 ? -14.028 -1.674 29.704 1.00 93.00 204 GLU A CA 1
ATOM 1627 C C . GLU A 1 204 ? -14.395 -2.796 28.730 1.00 93.00 204 GLU A C 1
ATOM 1629 O O . GLU A 1 204 ? -15.555 -2.916 28.340 1.00 93.00 204 GLU A O 1
ATOM 1634 N N . ASN A 1 205 ? -13.421 -3.617 28.322 1.00 82.81 205 ASN A N 1
ATOM 1635 C CA . ASN A 1 205 ? -13.658 -4.761 27.426 1.00 82.81 205 ASN A CA 1
ATOM 1636 C C . ASN A 1 205 ? -14.536 -4.399 26.203 1.00 82.81 205 ASN A C 1
ATOM 1638 O O . ASN A 1 205 ? -15.511 -5.080 25.900 1.00 82.81 205 ASN A O 1
ATOM 1642 N N . GLU A 1 206 ? -14.207 -3.285 25.536 1.00 84.25 206 GLU A N 1
ATOM 1643 C CA . GLU A 1 206 ? -14.918 -2.728 24.364 1.00 84.25 206 GLU A CA 1
ATOM 1644 C C . GLU A 1 206 ? -16.315 -2.145 24.630 1.00 84.25 206 GLU A C 1
ATOM 1646 O O . GLU A 1 206 ? -16.917 -1.555 23.733 1.00 84.25 206 GLU A O 1
ATOM 1651 N N . THR A 1 207 ? -16.806 -2.213 25.865 1.00 91.69 207 THR A N 1
ATOM 1652 C CA . THR A 1 207 ? -18.065 -1.587 26.277 1.00 91.69 207 THR A CA 1
ATOM 1653 C C . THR A 1 207 ? -17.798 -0.193 26.829 1.00 91.69 207 THR A C 1
ATOM 1655 O O . THR A 1 207 ? -16.955 -0.022 27.704 1.00 91.69 207 THR A O 1
ATOM 1658 N N . ILE A 1 208 ? -18.528 0.816 26.347 1.00 95.81 208 ILE A N 1
ATOM 1659 C CA . ILE A 1 208 ? -18.483 2.165 26.924 1.00 95.81 208 ILE A CA 1
ATOM 1660 C C . ILE A 1 208 ? -19.150 2.121 28.302 1.00 95.81 208 ILE A C 1
ATOM 1662 O O . ILE A 1 208 ? -20.347 1.857 28.401 1.00 95.81 208 ILE A O 1
ATOM 1666 N N . ILE A 1 209 ? -18.378 2.399 29.351 1.00 96.44 209 ILE A N 1
ATOM 1667 C CA . ILE A 1 209 ? -18.853 2.399 30.744 1.00 96.44 209 ILE A CA 1
ATOM 1668 C C . ILE A 1 209 ? -19.058 3.813 31.298 1.00 96.44 209 ILE A C 1
ATOM 1670 O O . ILE A 1 209 ? -19.827 4.004 32.237 1.00 96.44 209 ILE A O 1
ATOM 1674 N N . ALA A 1 210 ? -18.401 4.815 30.709 1.00 97.00 210 ALA A N 1
ATOM 1675 C CA . ALA A 1 210 ? -18.607 6.226 31.018 1.00 97.00 210 ALA A CA 1
ATOM 1676 C C . ALA A 1 210 ? -18.191 7.111 29.834 1.00 97.00 210 ALA A C 1
ATOM 1678 O O . ALA A 1 210 ? -17.448 6.685 28.951 1.00 97.00 210 ALA A O 1
ATOM 1679 N N . SER A 1 211 ? -18.626 8.369 29.839 1.00 97.75 211 SER A N 1
ATOM 1680 C CA . SER A 1 211 ? -18.191 9.385 28.878 1.00 97.75 211 SER A CA 1
ATOM 1681 C C . SER A 1 211 ? -18.007 10.734 29.566 1.00 97.75 211 SER A C 1
ATOM 1683 O O . SER A 1 211 ? -18.748 11.060 30.492 1.00 97.75 211 SER A O 1
ATOM 1685 N N . THR A 1 212 ? -17.064 11.532 29.081 1.00 98.31 212 THR A N 1
ATOM 1686 C CA . THR A 1 212 ? -16.849 12.925 29.493 1.00 98.31 212 THR A CA 1
ATOM 1687 C C . THR A 1 212 ? -16.590 13.799 28.264 1.00 98.31 212 THR A C 1
ATOM 1689 O O . THR A 1 212 ? -16.540 13.297 27.140 1.00 98.31 212 THR A O 1
ATOM 1692 N N . THR A 1 213 ? -16.435 15.104 28.452 1.00 98.31 213 THR A N 1
ATOM 1693 C CA . THR A 1 213 ? -16.038 16.043 27.394 1.00 98.31 213 THR A CA 1
ATOM 1694 C C . THR A 1 213 ? -14.738 16.735 27.759 1.00 98.31 213 THR A C 1
ATOM 1696 O O . THR A 1 213 ? -14.493 16.990 28.938 1.00 98.31 213 THR A O 1
ATOM 1699 N N . THR A 1 214 ? -13.920 17.066 26.763 1.00 98.50 214 THR A N 1
ATOM 1700 C CA . THR A 1 214 ? -12.716 17.861 26.992 1.00 98.50 214 THR A CA 1
ATOM 1701 C C . THR A 1 214 ? -13.042 19.308 27.370 1.00 98.50 214 THR A C 1
ATOM 1703 O O . THR A 1 214 ? -13.988 19.893 26.837 1.00 98.50 214 THR A O 1
ATOM 1706 N N . ASP A 1 215 ? -12.257 19.882 28.281 1.00 98.38 215 ASP A N 1
ATOM 1707 C CA . ASP A 1 215 ? -12.331 21.300 28.657 1.00 98.38 215 ASP A CA 1
ATOM 1708 C C . ASP A 1 215 ? -11.648 22.226 27.630 1.00 98.38 215 ASP A C 1
ATOM 1710 O O . ASP A 1 215 ? -11.201 21.776 26.574 1.00 98.38 215 ASP A O 1
ATOM 1714 N N . ASP A 1 216 ? -11.561 23.525 27.939 1.00 97.56 216 ASP A N 1
ATOM 1715 C CA . ASP A 1 216 ? -10.956 24.550 27.071 1.00 97.56 216 ASP A CA 1
ATOM 1716 C C . ASP A 1 216 ? -9.476 24.272 26.727 1.00 97.56 216 ASP A C 1
ATOM 1718 O O . ASP A 1 216 ? -8.999 24.690 25.671 1.00 97.56 216 ASP A O 1
ATOM 1722 N N . ASP A 1 217 ? -8.765 23.512 27.568 1.00 97.25 217 ASP A N 1
ATOM 1723 C CA . ASP A 1 217 ? -7.372 23.089 27.366 1.00 97.25 217 ASP A CA 1
ATOM 1724 C C . ASP A 1 217 ? -7.265 21.683 26.733 1.00 97.25 217 ASP A C 1
ATOM 1726 O O . ASP A 1 217 ? -6.181 21.081 26.657 1.00 97.25 217 ASP A O 1
ATOM 1730 N N . GLY A 1 218 ? -8.391 21.130 26.274 1.00 98.06 218 GLY A N 1
ATOM 1731 C CA . GLY A 1 218 ? -8.483 19.793 25.700 1.00 98.06 218 GLY A CA 1
ATOM 1732 C C . GLY A 1 218 ? -8.371 18.670 26.734 1.00 98.06 218 GLY A C 1
ATOM 1733 O O . GLY A 1 218 ? -8.176 17.518 26.339 1.00 98.06 218 GLY A O 1
ATOM 1734 N N . LYS A 1 219 ? -8.447 18.960 28.038 1.00 98.44 219 LYS A N 1
ATOM 1735 C CA . LYS A 1 219 ? -8.252 17.966 29.101 1.00 98.44 219 LYS A CA 1
ATOM 1736 C C . LYS A 1 219 ? -9.521 17.193 29.400 1.00 98.44 219 LYS A C 1
ATOM 1738 O O . LYS A 1 219 ? -10.618 17.735 29.374 1.00 98.44 219 LYS A O 1
ATOM 1743 N N . TRP A 1 220 ? -9.354 15.925 29.744 1.00 98.38 220 TRP A N 1
ATOM 1744 C CA . TRP A 1 220 ? -10.414 15.019 30.164 1.00 98.38 220 TRP A CA 1
ATOM 1745 C C . TRP A 1 220 ? -10.007 14.309 31.457 1.00 98.38 220 TRP A C 1
ATOM 1747 O O . TRP A 1 220 ? -8.823 14.084 31.719 1.00 98.38 220 TRP A O 1
ATOM 1757 N N . ALA A 1 221 ? -10.994 13.933 32.268 1.00 98.06 221 ALA A N 1
ATOM 1758 C CA . ALA A 1 221 ? -10.774 13.175 33.491 1.00 98.06 221 ALA A CA 1
ATOM 1759 C C . ALA A 1 221 ? -11.972 12.277 33.818 1.00 98.06 221 ALA A C 1
ATOM 1761 O O . ALA A 1 221 ? -13.127 12.657 33.615 1.00 98.06 221 ALA A O 1
ATOM 1762 N N . PHE A 1 222 ? -11.669 11.108 34.373 1.00 98.00 222 PHE A N 1
ATOM 1763 C CA . PHE A 1 222 ? -12.605 10.175 34.980 1.00 98.00 222 PHE A CA 1
ATOM 1764 C C . PHE A 1 222 ? -12.193 9.909 36.428 1.00 98.00 222 PHE A C 1
ATOM 1766 O O . PHE A 1 222 ? -11.006 9.764 36.731 1.00 98.00 222 PHE A O 1
ATOM 1773 N N . THR A 1 223 ? -13.197 9.786 37.292 1.00 97.31 223 THR A N 1
ATOM 1774 C CA . THR A 1 223 ? -13.052 9.310 38.670 1.0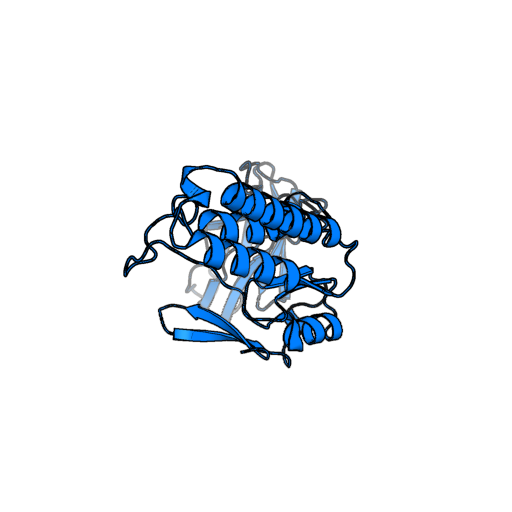0 97.31 223 THR A CA 1
ATOM 1775 C C . THR A 1 223 ? -13.954 8.096 38.833 1.00 97.31 223 THR A C 1
ATOM 1777 O O . THR A 1 223 ? -15.168 8.215 38.664 1.00 97.31 223 THR A O 1
ATOM 1780 N N . LEU A 1 224 ? -13.372 6.935 39.127 1.00 95.00 224 LEU A N 1
ATOM 1781 C CA . LEU A 1 224 ? -14.080 5.655 39.194 1.00 95.00 224 LEU A CA 1
ATOM 1782 C C . LEU A 1 224 ? -13.984 5.068 40.599 1.00 95.00 224 LEU A C 1
ATOM 1784 O O . LEU A 1 224 ? -12.945 5.162 41.244 1.00 95.00 224 LEU A O 1
ATOM 1788 N N . THR A 1 225 ? -15.049 4.412 41.041 1.00 94.12 225 THR A N 1
ATOM 1789 C CA . THR A 1 225 ? -15.086 3.629 42.284 1.00 94.12 225 THR A CA 1
ATOM 1790 C C . THR A 1 225 ? -15.728 2.273 41.988 1.00 94.12 225 THR A C 1
ATOM 1792 O O . THR A 1 225 ? -16.895 2.072 42.335 1.00 94.12 225 THR A O 1
ATOM 1795 N N . PRO A 1 226 ? -15.043 1.392 41.237 1.00 92.00 226 PRO A N 1
ATOM 1796 C CA . PRO A 1 226 ? -15.589 0.084 40.904 1.00 92.00 226 PRO A CA 1
ATOM 1797 C C . PRO A 1 226 ? -15.599 -0.840 42.133 1.00 92.00 226 PRO A C 1
ATOM 1799 O O . PRO A 1 226 ? -14.927 -0.579 43.134 1.00 92.00 226 PRO A O 1
ATOM 1802 N N . ASP A 1 227 ? -16.371 -1.922 42.046 1.00 94.50 227 ASP A N 1
ATOM 1803 C CA . ASP A 1 227 ? -16.329 -3.010 43.024 1.00 94.50 227 ASP A CA 1
ATOM 1804 C C . ASP A 1 227 ? -15.004 -3.793 42.933 1.00 94.50 227 ASP A C 1
ATOM 1806 O O . ASP A 1 227 ? -14.181 -3.556 42.051 1.00 94.50 227 ASP A O 1
ATOM 1810 N N . ALA A 1 228 ? -14.787 -4.732 43.860 1.00 93.50 228 ALA A N 1
ATOM 1811 C CA . ALA A 1 228 ? -13.618 -5.609 43.817 1.00 93.50 228 ALA A CA 1
ATOM 1812 C C . ALA A 1 228 ? -13.624 -6.462 42.537 1.00 93.50 228 ALA A C 1
ATOM 1814 O O . ALA A 1 228 ? -14.640 -7.080 42.194 1.00 93.50 228 ALA A O 1
ATOM 1815 N N . GLY A 1 229 ? -12.488 -6.523 41.848 1.00 94.44 229 GLY A N 1
ATOM 1816 C CA . GLY A 1 229 ? -12.403 -7.153 40.533 1.00 94.44 229 GLY A CA 1
ATOM 1817 C C . GLY A 1 229 ? -11.176 -6.738 39.727 1.00 94.44 229 GLY A C 1
ATOM 1818 O O . GLY A 1 229 ? -10.354 -5.938 40.166 1.00 94.44 229 GLY A O 1
ATOM 1819 N N . GLU A 1 230 ? -11.052 -7.303 38.527 1.00 95.69 230 GLU A N 1
ATOM 1820 C CA . GLU A 1 230 ? -10.019 -6.930 37.559 1.00 95.69 230 GLU A CA 1
ATOM 1821 C C . GLU A 1 230 ? -10.673 -6.263 36.344 1.00 95.69 230 GLU A C 1
ATOM 1823 O O . GLU A 1 230 ? -11.550 -6.845 35.707 1.00 95.69 230 GLU A O 1
ATOM 1828 N N . TYR A 1 231 ? -10.221 -5.052 36.024 1.00 93.31 231 TYR A N 1
ATOM 1829 C CA . TYR A 1 231 ? -10.778 -4.188 34.985 1.00 93.31 231 TYR A CA 1
ATOM 1830 C C . TYR A 1 231 ? -9.706 -3.874 33.945 1.00 93.31 231 TYR A C 1
ATOM 1832 O O . TYR A 1 231 ? -8.579 -3.546 34.308 1.00 93.31 231 TYR A O 1
ATOM 1840 N N . THR A 1 232 ? -10.045 -3.908 32.653 1.00 94.19 232 THR A N 1
ATOM 1841 C CA . THR A 1 232 ? -9.158 -3.414 31.581 1.00 94.19 232 THR A CA 1
ATOM 1842 C C . THR A 1 232 ? -9.741 -2.148 30.973 1.00 94.19 232 THR A C 1
ATOM 1844 O O . THR A 1 232 ? -10.658 -2.206 30.155 1.00 94.19 232 THR A O 1
ATOM 1847 N N . LEU A 1 233 ? -9.183 -1.007 31.370 1.00 95.00 233 LEU A N 1
ATOM 1848 C CA . LEU A 1 233 ? -9.675 0.326 31.044 1.00 95.00 233 LEU A CA 1
ATOM 1849 C C . LEU A 1 233 ? -8.876 0.961 29.904 1.00 95.00 233 LEU A C 1
ATOM 1851 O O . LEU A 1 233 ? -7.648 0.871 29.867 1.00 95.00 233 LEU A O 1
ATOM 1855 N N . TYR A 1 234 ? -9.555 1.662 29.002 1.00 95.00 234 TYR A N 1
ATOM 1856 C CA . TYR A 1 234 ? -8.923 2.584 28.054 1.00 95.00 234 TYR A CA 1
ATOM 1857 C C . TYR A 1 234 ? -9.881 3.702 27.658 1.00 95.00 234 TYR A C 1
ATOM 1859 O O . TYR A 1 234 ? -11.097 3.550 27.748 1.00 95.00 234 TYR A O 1
ATOM 1867 N N . THR A 1 235 ? -9.331 4.827 27.206 1.00 96.31 235 THR A N 1
ATOM 1868 C CA . THR A 1 235 ? -10.126 5.941 26.686 1.00 96.31 235 THR A CA 1
ATOM 1869 C C . THR A 1 235 ? -10.071 6.015 25.169 1.00 96.31 235 THR A C 1
ATOM 1871 O O . THR A 1 235 ? -9.071 5.647 24.545 1.00 96.31 235 THR A O 1
ATOM 1874 N N . GLU A 1 236 ? -11.153 6.500 24.573 1.00 97.50 236 GLU A N 1
ATOM 1875 C CA . GLU A 1 236 ? -11.304 6.684 23.135 1.00 97.50 236 GLU A CA 1
ATOM 1876 C C . GLU A 1 236 ? -11.949 8.037 22.839 1.00 97.50 236 GLU A C 1
ATOM 1878 O O . GLU A 1 236 ? -12.983 8.387 23.403 1.00 97.50 236 GLU A O 1
ATOM 1883 N N . PHE A 1 237 ? -11.360 8.775 21.907 1.00 97.38 237 PHE A N 1
ATOM 1884 C CA . PHE A 1 237 ? -12.069 9.792 21.149 1.00 97.38 237 PHE A CA 1
ATOM 1885 C C . PHE A 1 237 ? -12.613 9.102 19.888 1.00 97.38 237 PHE A C 1
ATOM 1887 O O . PHE A 1 237 ? -11.800 8.599 19.109 1.00 97.38 237 PHE A O 1
ATOM 1894 N N . PRO A 1 238 ? -13.940 9.043 19.666 1.00 94.50 238 PRO A N 1
ATOM 1895 C CA . PRO A 1 238 ? -14.545 8.267 18.578 1.00 94.50 238 PRO A CA 1
ATOM 1896 C C . PRO A 1 238 ? -14.415 8.926 17.194 1.00 94.50 238 PRO A C 1
ATOM 1898 O O . PRO A 1 238 ? -14.927 8.396 16.211 1.00 94.50 238 PRO A O 1
ATOM 1901 N N . GLY A 1 239 ? -13.723 10.064 17.100 1.00 92.06 239 GLY A N 1
ATOM 1902 C CA . GLY A 1 239 ? -13.692 10.884 15.896 1.00 92.06 239 GLY A CA 1
ATOM 1903 C C . GLY A 1 239 ? -14.901 11.816 15.800 1.00 92.06 239 GLY A C 1
ATOM 1904 O O . GLY A 1 239 ? -15.976 11.536 16.330 1.00 92.06 239 GLY A O 1
ATOM 1905 N N . GLU A 1 240 ? -14.718 12.951 15.133 1.00 90.38 240 GLU A N 1
ATOM 1906 C CA . GLU A 1 240 ? -15.776 13.931 14.883 1.00 90.38 240 GLU A CA 1
ATOM 1907 C C . GLU A 1 240 ? -15.403 14.797 13.676 1.00 90.38 240 GLU A C 1
ATOM 1909 O O . GLU A 1 240 ? -14.351 15.437 13.672 1.00 90.38 240 GLU A O 1
ATOM 1914 N N . GLY A 1 241 ? -16.270 14.852 12.662 1.00 87.00 241 GLY A N 1
ATOM 1915 C CA . GLY A 1 241 ? -15.981 15.592 11.433 1.00 87.00 241 GLY A CA 1
ATOM 1916 C C . GLY A 1 241 ? -14.706 15.076 10.764 1.00 87.00 241 GLY A C 1
ATOM 1917 O O . GLY A 1 241 ? -14.602 13.892 10.457 1.00 87.00 241 GLY A O 1
ATOM 1918 N N . GLU A 1 242 ? -13.732 15.963 10.560 1.00 84.00 242 GLU A N 1
ATOM 1919 C CA . GLU A 1 242 ? -12.428 15.611 9.986 1.00 84.00 242 GLU A CA 1
ATOM 1920 C C . GLU A 1 242 ? -11.471 14.995 11.022 1.00 84.00 242 GLU A C 1
ATOM 1922 O O . GLU A 1 242 ? -10.476 14.385 10.648 1.00 84.00 242 GLU A O 1
ATOM 1927 N N . HIS A 1 243 ? -11.733 15.111 12.325 1.00 89.19 243 HIS A N 1
ATOM 1928 C CA . HIS A 1 243 ? -10.840 14.580 13.355 1.00 89.19 243 HIS A CA 1
ATOM 1929 C C . HIS A 1 243 ? -11.020 13.072 13.526 1.00 89.19 243 HIS A C 1
ATOM 1931 O O . HIS A 1 243 ? -12.118 12.582 13.791 1.00 89.19 243 HIS A O 1
ATOM 1937 N N . ARG A 1 244 ? -9.923 12.321 13.415 1.00 88.00 244 ARG A N 1
ATOM 1938 C CA . ARG A 1 244 ? -9.931 10.852 13.460 1.00 88.00 244 ARG A CA 1
ATOM 1939 C C . ARG A 1 244 ? -9.987 10.299 14.878 1.00 88.00 244 ARG A C 1
ATOM 1941 O O . ARG A 1 244 ? -9.564 10.955 15.829 1.00 88.00 244 ARG A O 1
ATOM 1948 N N . VAL A 1 245 ? -10.433 9.045 14.978 1.00 91.50 245 VAL A N 1
ATOM 1949 C CA . VAL A 1 245 ? -10.406 8.243 16.208 1.00 91.50 245 VAL A CA 1
ATOM 1950 C C . VAL A 1 245 ? -8.995 8.208 16.799 1.00 91.50 245 VAL A C 1
ATOM 1952 O O . VAL A 1 245 ? -8.019 7.999 16.074 1.00 91.50 245 VAL A O 1
ATOM 1955 N N . SER A 1 246 ? -8.884 8.324 18.120 1.00 94.12 246 SER A N 1
ATOM 1956 C CA . SER A 1 246 ? -7.652 8.002 18.847 1.00 94.12 246 SER A CA 1
ATOM 1957 C C . SER A 1 246 ? -7.951 7.370 20.202 1.00 94.12 246 SER A C 1
ATOM 1959 O O . SER A 1 246 ? -9.011 7.579 20.788 1.00 94.12 246 SER A O 1
ATOM 1961 N N . ARG A 1 247 ? -7.017 6.548 20.689 1.00 94.00 247 ARG A N 1
ATOM 1962 C CA . ARG A 1 247 ? -7.154 5.791 21.938 1.00 94.00 247 ARG A CA 1
ATOM 1963 C C . ARG A 1 247 ? -5.923 5.964 22.812 1.00 94.00 247 ARG A C 1
ATOM 1965 O O . ARG A 1 247 ? -4.808 6.026 22.291 1.00 94.00 247 ARG A O 1
ATOM 1972 N N . ALA A 1 248 ? -6.130 6.005 24.123 1.00 87.94 248 ALA A N 1
ATOM 1973 C CA . ALA A 1 248 ? -5.052 5.814 25.086 1.00 87.94 248 ALA A CA 1
ATOM 1974 C C . ALA A 1 248 ? -4.674 4.326 25.185 1.00 87.94 248 ALA A C 1
ATOM 1976 O O . ALA A 1 248 ? -5.389 3.449 24.691 1.00 87.94 248 ALA A O 1
ATOM 1977 N N . GLY A 1 249 ? -3.546 4.036 25.840 1.00 79.44 249 GLY A N 1
ATOM 1978 C CA . GLY A 1 249 ? -3.169 2.665 26.187 1.00 79.44 249 GLY A CA 1
ATOM 1979 C C . GLY A 1 249 ? -4.239 1.956 27.028 1.00 79.44 249 GLY A C 1
ATOM 1980 O O . GLY A 1 249 ? -5.098 2.597 27.633 1.00 79.44 249 GLY A O 1
ATOM 1981 N N . ARG A 1 250 ? -4.179 0.620 27.057 1.00 92.19 250 ARG A N 1
ATOM 1982 C CA . ARG A 1 250 ? -5.012 -0.209 27.939 1.00 92.19 250 ARG A CA 1
ATOM 1983 C C . ARG A 1 250 ? -4.323 -0.386 29.287 1.00 92.19 250 ARG A C 1
ATOM 1985 O O . ARG A 1 250 ? -3.133 -0.693 29.323 1.00 92.19 250 ARG A O 1
ATOM 1992 N N . TYR A 1 251 ? -5.084 -0.231 30.363 1.00 92.31 251 TYR A N 1
ATOM 1993 C CA . TYR A 1 251 ? -4.615 -0.334 31.740 1.00 92.31 251 TYR A CA 1
ATOM 1994 C C . TYR A 1 251 ? -5.422 -1.395 32.472 1.00 92.31 251 TYR A C 1
ATOM 1996 O O . TYR A 1 251 ? -6.643 -1.290 32.565 1.00 92.31 251 TYR A O 1
ATOM 2004 N N . THR A 1 252 ? -4.737 -2.411 32.987 1.00 93.81 252 THR A N 1
ATOM 2005 C CA . THR A 1 252 ? -5.346 -3.406 33.867 1.00 93.81 252 THR A CA 1
ATOM 2006 C C . THR A 1 252 ? -5.255 -2.915 35.304 1.00 93.81 252 THR A C 1
ATOM 2008 O O . THR A 1 252 ? -4.161 -2.594 35.768 1.00 93.81 252 THR A O 1
ATOM 2011 N N . VAL A 1 253 ? -6.394 -2.859 35.988 1.00 94.56 253 VAL A N 1
ATOM 2012 C CA . VAL A 1 253 ? -6.520 -2.425 37.381 1.00 94.56 253 VAL A CA 1
ATOM 2013 C C . VAL A 1 253 ? -7.151 -3.548 38.187 1.00 94.56 253 VAL A C 1
ATOM 2015 O O . VAL A 1 253 ? -8.188 -4.077 37.787 1.00 94.56 253 VAL A O 1
ATOM 2018 N N . ARG A 1 254 ? -6.546 -3.890 39.322 1.00 96.75 254 ARG A N 1
ATOM 2019 C CA . ARG A 1 254 ? -7.126 -4.789 40.325 1.00 96.75 254 ARG A CA 1
ATOM 2020 C C . ARG A 1 254 ? -7.598 -3.981 41.524 1.00 96.75 254 ARG A C 1
ATOM 2022 O O . ARG A 1 254 ? -6.819 -3.188 42.050 1.00 96.75 254 ARG A O 1
ATOM 2029 N N . VAL A 1 255 ? -8.847 -4.192 41.924 1.00 91.94 255 VAL A N 1
ATOM 2030 C CA . VAL A 1 255 ? -9.485 -3.582 43.102 1.00 91.94 255 VAL A CA 1
ATOM 2031 C C . VAL A 1 255 ? -9.823 -4.644 44.133 1.00 91.94 255 VAL A C 1
ATOM 2033 O O . VAL A 1 255 ? -10.320 -5.714 43.709 1.00 91.94 255 VAL A O 1
#

Radius of gyration: 25.4 Å; chains: 1; bounding box: 48×43×73 Å

Sequence (255 aa):
DKDTYTADIAKVEDWVFRTTDCDILAGRITYLLSCLTAVNLGPAIIAAGGIAYAGYNRTWWWATEDKPEIEKDPYEDWYAEGYLRASNELPMTLIRGGTVAQAVERCWNEYTRWVHIWETDPERANDQWAAEIIKYLLWDRDCLTALGDTSAKIIAEVGIYTAMRVEVAPPAEVDWGVPIIFSGYLEERETGARMPGKTINLLENETIIASTTTDDDGKWAFTLTPDAGEYTLYTEFPGEGEHRVSRAGRYTVRV

pLDDT: mean 91.41, std 10.49, range [52.0, 98.56]

Organism: NCBI:txid412755

Secondary structure (DSSP, 8-state):
--SEEEEEETTEEEEEEETTSGGGGTT-EEEE-STTTTTTHHHHHHHTT-SEEEEESS-------S-SSTTS-TTT-TTTHHHHHHHHHHHHHHHTT-BHHHHHHHHHHHHHHHHHHHHH-HHHHTSTTHHHHHHHHHHHHHHEEEEE-TT-B-----PBPEEEEEEEPPPSB--TTPPEEEEEEEEETTT--B-TT-EEEEEETTEEEEEEE--TTSEEEEEE-PPSSEEEEEEEE--BTTBPPEEPPPEEEE-

Foldseek 3Di:
DLFFDWDCDVNDTDTPDGLVRLLVQAQEEEEDAAALPCVRVQVSNVVSHHQKYKYFNHGQDFDFDDDPDPPDDLCPTPGGNLSCVLSVLQVVCLVVFHFLLVSLVSSLVSLVVVLVCLCPVPVNVPDPCSVVSSVNSVVNNVRIDMDHPRRDGPPPLVQQEKEWAWPAPFDAEDPAQDKTKTKTFMARPPPRHGDFQFKKFKDWPNDGPDIDTAHPRRMDMDIDRDGFDKTWIKMWRCDDDSYHIYIDDIHIYGD

InterPro domains:
  IPR013783 Immunoglobulin-like fold [G3DSA:2.60.40.10] (182-255)